Protein AF-A0A2D6RK75-F1 (afdb_monomer)

Radius of gyration: 26.45 Å; Cα contacts (8 Å, |Δi|>4): 168; chains: 1; bounding box: 56×56×73 Å

Nearest PDB structures (foldseek):
  2wcd-assembly1_A  TM=3.373E-01  e=9.818E-02  Escherichia coli K-12
  4tql-assembly1_A  TM=3.281E-01  e=1.736E-01  synthetic construct
  3mac-assembly1_A  TM=4.016E-01  e=1.006E+00  Human immunodeficiency virus 1
  6grj-assembly1_H  TM=3.300E-01  e=2.729E+00  Aeromonas hydrophila
  7a0g-assembly1_HHH  TM=2.188E-01  e=9.598E-01  Serratia marcescens

Structure (mmCIF, N/CA/C/O backbone):
data_AF-A0A2D6RK75-F1
#
_entry.id   AF-A0A2D6RK75-F1
#
loop_
_atom_site.group_PDB
_atom_site.id
_atom_site.type_symbol
_atom_site.label_atom_id
_atom_site.label_alt_id
_atom_site.label_comp_id
_atom_site.label_asym_id
_atom_site.label_entity_id
_atom_site.label_seq_id
_atom_site.pdbx_PDB_ins_code
_atom_site.Cartn_x
_atom_site.Cartn_y
_atom_site.Cartn_z
_atom_site.occupancy
_atom_site.B_iso_or_equiv
_atom_site.auth_seq_id
_atom_site.auth_comp_id
_atom_site.auth_asym_id
_atom_site.auth_atom_id
_atom_site.pdbx_PDB_model_num
ATOM 1 N N . MET A 1 1 ? 29.096 48.596 -34.930 1.00 41.50 1 MET A N 1
ATOM 2 C CA . MET A 1 1 ? 29.133 47.128 -35.096 1.00 41.50 1 MET A CA 1
ATOM 3 C C . MET A 1 1 ? 29.099 46.538 -33.703 1.00 41.50 1 MET A C 1
ATOM 5 O O . MET A 1 1 ? 30.052 46.738 -32.966 1.00 41.50 1 MET A O 1
ATOM 9 N N . VAL A 1 2 ? 27.962 45.975 -33.294 1.00 37.25 2 VAL A N 1
ATOM 10 C CA . VAL A 1 2 ? 27.826 45.341 -31.975 1.00 37.25 2 VAL A CA 1
ATOM 11 C C . VAL A 1 2 ? 28.317 43.904 -32.113 1.00 37.25 2 VAL A C 1
ATOM 13 O O . VAL A 1 2 ? 27.926 43.208 -33.046 1.00 37.25 2 VAL A O 1
ATOM 16 N N . ASP A 1 3 ? 29.232 43.529 -31.229 1.00 38.34 3 ASP A N 1
ATOM 17 C CA . ASP A 1 3 ? 29.942 42.256 -31.185 1.00 38.34 3 ASP A CA 1
ATOM 18 C C . ASP A 1 3 ? 28.969 41.088 -30.925 1.00 38.34 3 ASP A C 1
ATOM 20 O O . ASP A 1 3 ? 28.331 41.009 -29.873 1.00 38.34 3 ASP A O 1
ATOM 24 N N . LEU A 1 4 ? 28.817 40.198 -31.913 1.00 41.78 4 LEU A N 1
ATOM 25 C CA . LEU A 1 4 ? 27.956 39.008 -31.849 1.00 41.78 4 LEU A CA 1
ATOM 26 C C . LEU A 1 4 ? 28.619 37.822 -31.111 1.00 41.78 4 LEU A C 1
ATOM 28 O O . LEU A 1 4 ? 27.976 36.784 -30.942 1.00 41.78 4 LEU A O 1
ATOM 32 N N . GLY A 1 5 ? 29.870 37.947 -30.648 1.00 40.19 5 GLY A N 1
ATOM 33 C CA . GLY A 1 5 ? 30.606 36.851 -30.003 1.00 40.19 5 GLY A CA 1
ATOM 34 C C . GLY A 1 5 ? 30.145 36.504 -28.579 1.00 40.19 5 GLY A C 1
ATOM 35 O O . GLY A 1 5 ? 30.309 35.369 -28.137 1.00 40.19 5 GLY A O 1
ATOM 36 N N . GLY A 1 6 ? 29.523 37.445 -27.859 1.00 36.38 6 GLY A N 1
ATOM 37 C CA . GLY A 1 6 ? 29.162 37.265 -26.444 1.00 36.38 6 GLY A CA 1
ATOM 38 C C . GLY A 1 6 ? 27.858 36.500 -26.181 1.00 36.38 6 GLY A C 1
ATOM 39 O O . GLY A 1 6 ? 27.698 35.892 -25.124 1.00 36.38 6 GLY A O 1
ATOM 40 N N . ILE A 1 7 ? 26.919 36.490 -27.133 1.00 44.00 7 ILE A N 1
ATOM 41 C CA . ILE A 1 7 ? 25.567 35.932 -26.919 1.00 44.00 7 ILE A CA 1
ATOM 42 C C . ILE A 1 7 ? 25.539 34.414 -27.174 1.00 44.00 7 ILE A C 1
ATOM 44 O O . ILE A 1 7 ? 24.843 33.677 -26.473 1.00 44.00 7 ILE A O 1
ATOM 48 N N . LEU A 1 8 ? 26.358 33.919 -28.109 1.00 43.03 8 LEU A N 1
ATOM 49 C CA . LEU A 1 8 ? 26.472 32.483 -28.410 1.00 43.03 8 LEU A CA 1
ATOM 50 C C . LEU A 1 8 ? 27.214 31.694 -27.310 1.00 43.03 8 LEU A C 1
ATOM 52 O O . LEU A 1 8 ? 26.917 30.518 -27.092 1.00 43.03 8 LEU A O 1
ATOM 56 N N . GLY A 1 9 ? 28.121 32.341 -26.567 1.00 36.66 9 GLY A N 1
ATOM 57 C CA . GLY A 1 9 ? 28.817 31.732 -25.425 1.00 36.66 9 GLY A CA 1
ATOM 58 C C . GLY A 1 9 ? 27.949 31.610 -24.167 1.00 36.66 9 GLY A C 1
ATOM 59 O O . GLY A 1 9 ? 28.045 30.629 -23.437 1.00 36.66 9 GLY A O 1
ATOM 60 N N . LEU A 1 10 ? 27.042 32.563 -23.931 1.00 40.47 10 LEU A N 1
ATOM 61 C CA . LEU A 1 10 ? 26.137 32.543 -22.775 1.00 40.47 10 LEU A CA 1
ATOM 62 C C . LEU A 1 10 ? 25.007 31.516 -22.926 1.00 40.47 10 LEU A C 1
ATOM 64 O O . LEU A 1 10 ? 24.676 30.830 -21.961 1.00 40.47 10 LEU A O 1
ATOM 68 N N . GLY A 1 11 ? 24.451 31.355 -24.132 1.00 36.28 11 GLY A N 1
ATOM 69 C CA . GLY A 1 11 ? 23.401 30.361 -24.388 1.00 36.28 11 GLY A CA 1
ATOM 70 C C . GLY A 1 11 ? 23.886 28.917 -24.217 1.00 36.28 11 GLY A C 1
ATOM 71 O O . GLY A 1 11 ? 23.202 28.097 -23.607 1.00 36.28 11 GLY A O 1
ATOM 72 N N . THR A 1 12 ? 25.100 28.621 -24.685 1.00 44.31 12 THR A N 1
ATOM 73 C CA . THR A 1 12 ? 25.727 27.296 -24.550 1.00 44.31 12 THR A CA 1
ATOM 74 C C . THR A 1 12 ? 26.192 27.020 -23.119 1.00 44.31 12 THR A C 1
ATOM 76 O O . THR A 1 12 ? 26.015 25.908 -22.630 1.00 44.31 12 THR A O 1
ATOM 79 N N . PHE A 1 13 ? 26.681 28.034 -22.399 1.00 35.75 13 PHE A N 1
ATOM 80 C CA . PHE A 1 13 ? 27.064 27.913 -20.989 1.00 35.75 13 PHE A CA 1
ATOM 81 C C . PHE A 1 13 ? 25.857 27.721 -20.053 1.00 35.75 13 PHE A C 1
ATOM 83 O O . PHE A 1 13 ? 25.920 26.913 -19.129 1.00 35.75 13 PHE A O 1
ATOM 90 N N . ILE A 1 14 ? 24.72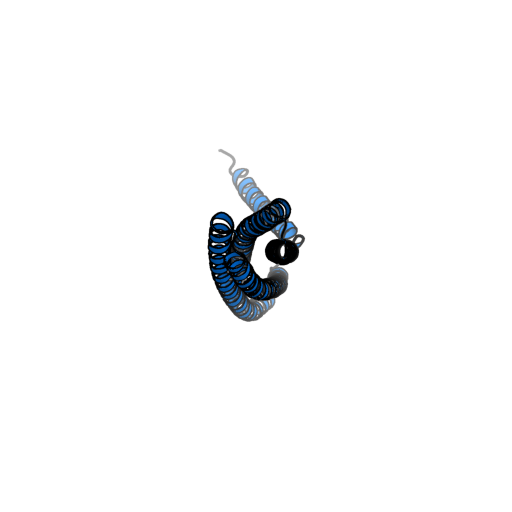1 28.380 -20.317 1.00 44.19 14 ILE A N 1
ATOM 91 C CA . ILE A 1 14 ? 23.470 28.162 -19.568 1.00 44.19 14 ILE A CA 1
ATOM 92 C C . ILE A 1 14 ? 22.899 26.768 -19.857 1.00 44.19 14 ILE A C 1
ATOM 94 O O . ILE A 1 14 ? 22.490 26.078 -18.926 1.00 44.19 14 ILE A O 1
ATOM 98 N N . LEU A 1 15 ? 22.930 26.307 -21.113 1.00 40.72 15 LEU A N 1
ATOM 99 C CA . LEU A 1 15 ? 22.551 24.932 -21.457 1.00 40.72 15 LEU A CA 1
ATOM 100 C C . LEU A 1 15 ? 23.470 23.903 -20.785 1.00 40.72 15 LEU A C 1
ATOM 102 O O . LEU A 1 15 ? 22.980 22.895 -20.287 1.00 40.72 15 LEU A O 1
ATOM 106 N N . PHE A 1 16 ? 24.770 24.180 -20.681 1.00 36.28 16 PHE A N 1
ATOM 107 C CA . PHE A 1 16 ? 25.738 23.319 -19.999 1.00 36.28 16 PHE A CA 1
ATOM 108 C C . PHE A 1 16 ? 25.535 23.285 -18.473 1.00 36.28 16 PHE A C 1
ATOM 110 O O . PHE A 1 16 ? 25.617 22.217 -17.869 1.00 36.28 16 PHE A O 1
ATOM 117 N N . ILE A 1 17 ? 25.180 24.413 -17.843 1.00 38.03 17 ILE A N 1
ATOM 118 C CA . ILE A 1 17 ? 24.816 24.473 -16.415 1.00 38.03 17 ILE A CA 1
ATOM 119 C C . ILE A 1 17 ? 23.469 23.789 -16.150 1.00 38.03 17 ILE A C 1
ATOM 121 O O . ILE A 1 17 ? 23.322 23.128 -15.126 1.00 38.03 17 ILE A O 1
ATOM 125 N N . LEU A 1 18 ? 22.495 23.882 -17.059 1.00 38.06 18 LEU A N 1
ATOM 126 C CA . LEU A 1 18 ? 21.230 23.146 -16.953 1.00 38.06 18 LEU A CA 1
ATOM 127 C C . LEU A 1 18 ? 21.430 21.639 -17.173 1.00 38.06 18 LEU A C 1
ATOM 129 O O . LEU A 1 18 ? 20.800 20.834 -16.491 1.00 38.06 18 LEU A O 1
ATOM 133 N N . PHE A 1 19 ? 22.352 21.251 -18.055 1.00 35.66 19 PHE A N 1
ATOM 134 C CA . PHE A 1 19 ? 22.718 19.857 -18.304 1.00 35.66 19 PHE A CA 1
ATOM 135 C C . PHE A 1 19 ? 23.477 19.250 -17.114 1.00 35.66 19 PHE A C 1
ATOM 137 O O . PHE A 1 19 ? 23.113 18.180 -16.631 1.00 35.66 19 PHE A O 1
ATOM 144 N N . LEU A 1 20 ? 24.456 19.965 -16.548 1.00 35.97 20 LEU A N 1
ATOM 145 C CA . LEU A 1 20 ? 25.164 19.551 -15.332 1.00 35.97 20 LEU A CA 1
ATOM 146 C C . LEU A 1 20 ? 24.282 19.636 -14.082 1.00 35.97 20 LEU A C 1
ATOM 148 O O . LEU A 1 20 ? 24.359 18.759 -13.231 1.00 35.97 20 LEU A O 1
ATOM 152 N N . GLY A 1 21 ? 23.401 20.630 -13.976 1.00 30.97 21 GLY A N 1
ATOM 153 C CA . GLY A 1 21 ? 22.405 20.735 -12.909 1.00 30.97 21 GLY A CA 1
ATOM 154 C C . GLY A 1 21 ? 21.385 19.599 -12.965 1.00 30.97 21 GLY A C 1
ATOM 155 O O . GLY A 1 21 ? 21.047 19.031 -11.930 1.00 30.97 21 GLY A O 1
ATOM 156 N N . GLY A 1 22 ? 20.973 19.196 -14.170 1.00 32.53 22 GLY A N 1
ATOM 157 C CA . GLY A 1 22 ? 20.139 18.022 -14.415 1.00 32.53 22 GLY A CA 1
ATOM 158 C C . GLY A 1 22 ? 20.849 16.716 -14.068 1.00 32.53 22 GLY A C 1
ATOM 159 O O . GLY A 1 22 ? 20.261 15.877 -13.398 1.00 32.53 22 GLY A O 1
ATOM 160 N N . ILE A 1 23 ? 22.127 16.562 -14.428 1.00 35.94 23 ILE A N 1
ATOM 161 C CA . ILE A 1 23 ? 22.927 15.364 -14.125 1.00 35.94 23 ILE A CA 1
ATOM 162 C C . ILE A 1 23 ? 23.295 15.284 -12.640 1.00 35.94 23 ILE A C 1
ATOM 164 O O . ILE A 1 23 ? 23.243 14.200 -12.074 1.00 35.94 23 ILE A O 1
ATOM 168 N N . VAL A 1 24 ? 23.603 16.398 -11.971 1.00 35.38 24 VAL A N 1
ATOM 169 C CA . VAL A 1 24 ? 23.867 16.438 -10.522 1.00 35.38 24 VAL A CA 1
ATOM 170 C C . VAL A 1 24 ? 22.574 16.221 -9.731 1.00 35.38 24 VAL A C 1
ATOM 172 O O . VAL A 1 24 ? 22.591 15.486 -8.744 1.00 35.38 24 VAL A O 1
ATOM 175 N N . TRP A 1 25 ? 21.437 16.758 -10.191 1.00 39.44 25 TRP A N 1
ATOM 176 C CA . TRP A 1 25 ? 20.121 16.437 -9.630 1.00 39.44 25 TRP A CA 1
ATOM 177 C C . TRP A 1 25 ? 19.805 14.951 -9.803 1.00 39.44 25 TRP A C 1
ATOM 179 O O . TRP A 1 25 ? 19.464 14.293 -8.824 1.00 39.44 25 TRP A O 1
ATOM 189 N N . LEU A 1 26 ? 20.034 14.387 -10.993 1.00 37.28 26 LEU A N 1
ATOM 190 C CA . LEU A 1 26 ? 19.858 12.965 -11.280 1.00 37.28 26 LEU A CA 1
ATOM 191 C C . LEU A 1 26 ? 20.833 12.080 -10.487 1.00 37.28 26 LEU A C 1
ATOM 193 O O . LEU A 1 26 ? 20.442 11.015 -10.028 1.00 37.28 26 LEU A O 1
ATOM 197 N N . TYR A 1 27 ? 22.073 12.519 -10.263 1.00 37.75 27 TYR A N 1
ATOM 198 C CA . TYR A 1 27 ? 23.104 11.810 -9.497 1.00 37.75 27 TYR A CA 1
ATOM 199 C C . TYR A 1 27 ? 22.778 11.780 -7.998 1.00 37.75 27 TYR A C 1
ATOM 201 O O . TYR A 1 27 ? 22.879 10.726 -7.366 1.00 37.75 27 TYR A O 1
ATOM 209 N N . TYR A 1 28 ? 22.295 12.891 -7.427 1.00 41.28 28 TYR A N 1
ATOM 210 C CA . TYR A 1 28 ? 21.757 12.918 -6.060 1.00 41.28 28 TYR A CA 1
ATOM 211 C C . TYR A 1 28 ? 20.445 12.122 -5.935 1.00 41.28 28 TYR A C 1
ATOM 213 O O . TYR A 1 28 ? 20.184 11.527 -4.888 1.00 41.28 28 TYR A O 1
ATOM 221 N N . TRP A 1 29 ? 19.649 12.038 -7.005 1.00 41.19 29 TRP A N 1
ATOM 222 C CA . TRP A 1 29 ? 18.427 11.229 -7.076 1.00 41.19 29 TRP A CA 1
ATOM 223 C C . TRP A 1 29 ? 18.710 9.719 -7.213 1.00 41.19 29 TRP A C 1
ATOM 225 O O . TRP A 1 29 ? 18.034 8.899 -6.591 1.00 41.19 29 TRP A O 1
ATOM 235 N N . LEU A 1 30 ? 19.764 9.350 -7.950 1.00 40.31 30 LEU A N 1
ATOM 236 C CA . LEU A 1 30 ? 20.269 7.984 -8.139 1.00 40.31 30 LEU A CA 1
ATOM 237 C C . LEU A 1 30 ? 20.975 7.438 -6.885 1.00 40.31 30 LEU A C 1
ATOM 239 O O . LEU A 1 30 ? 20.836 6.252 -6.581 1.00 40.31 30 LEU A O 1
ATOM 243 N N . LYS A 1 31 ? 21.702 8.281 -6.132 1.00 39.16 31 LYS A N 1
ATOM 244 C CA . LYS A 1 31 ? 22.359 7.891 -4.866 1.00 39.16 31 LYS A CA 1
ATOM 245 C C . LYS A 1 31 ? 21.423 7.880 -3.656 1.00 39.16 31 LYS A C 1
ATOM 247 O O . LYS A 1 31 ? 21.691 7.162 -2.696 1.00 39.16 31 LYS A O 1
ATOM 252 N N . GLY A 1 32 ? 20.329 8.636 -3.692 1.00 41.72 32 GLY A N 1
ATOM 253 C CA . GLY A 1 32 ? 19.332 8.694 -2.628 1.00 41.72 32 GLY A CA 1
ATOM 254 C C . GLY A 1 32 ? 17.980 8.224 -3.132 1.00 41.72 32 GLY A C 1
ATOM 255 O O . GLY A 1 32 ? 17.093 9.047 -3.339 1.00 41.72 32 GLY A O 1
ATOM 256 N N . SER A 1 33 ? 17.798 6.919 -3.341 1.00 46.59 33 SER A N 1
ATOM 257 C CA . SER A 1 33 ? 16.523 6.356 -3.792 1.00 46.59 33 SER A CA 1
ATOM 258 C C . SER A 1 33 ? 15.416 6.663 -2.774 1.00 46.59 33 SER A C 1
ATOM 260 O O . SER A 1 33 ? 15.166 5.882 -1.855 1.00 46.59 33 SER A O 1
ATOM 262 N N . LYS A 1 34 ? 14.732 7.806 -2.934 1.00 49.94 34 LYS A N 1
ATOM 263 C CA . LYS A 1 34 ? 13.579 8.228 -2.117 1.00 49.94 34 LYS A CA 1
ATOM 264 C C . LYS A 1 34 ? 12.459 7.178 -2.137 1.00 49.94 34 LYS A C 1
ATOM 266 O O . LYS A 1 34 ? 11.688 7.099 -1.191 1.00 49.94 34 LYS A O 1
ATOM 271 N N . LEU A 1 35 ? 12.427 6.329 -3.167 1.00 51.19 35 LEU A N 1
ATOM 272 C CA . LEU A 1 35 ? 11.574 5.141 -3.267 1.00 51.19 35 LEU A CA 1
ATOM 273 C C . LEU A 1 35 ? 11.963 4.009 -2.293 1.00 51.19 35 LEU A C 1
ATOM 275 O O . LEU A 1 35 ? 11.091 3.369 -1.716 1.00 51.19 35 LEU A O 1
ATOM 279 N N . ALA A 1 36 ? 13.259 3.787 -2.047 1.00 48.25 36 ALA A N 1
ATOM 280 C CA . ALA A 1 36 ? 13.720 2.819 -1.045 1.00 48.25 36 ALA A CA 1
ATOM 281 C C . ALA A 1 36 ? 13.558 3.358 0.387 1.00 48.25 36 ALA A C 1
ATOM 283 O O . ALA A 1 36 ? 13.261 2.596 1.305 1.00 48.25 36 ALA A O 1
ATOM 284 N N . GLY A 1 37 ? 13.709 4.678 0.569 1.00 50.25 37 GLY A N 1
ATOM 285 C CA . GLY A 1 37 ? 13.357 5.359 1.818 1.00 50.25 37 GLY A CA 1
ATOM 286 C C . GLY A 1 37 ? 11.874 5.182 2.156 1.00 50.25 37 GLY A C 1
ATOM 287 O O . GLY A 1 37 ? 11.547 4.799 3.275 1.00 50.25 37 GLY A O 1
ATOM 288 N N . TRP A 1 38 ? 11.001 5.333 1.156 1.00 55.00 38 TRP A N 1
ATOM 289 C CA . TRP A 1 38 ? 9.562 5.086 1.269 1.00 55.00 38 TRP A CA 1
ATOM 290 C C . TRP A 1 38 ? 9.216 3.641 1.652 1.00 55.00 38 TRP A C 1
ATOM 292 O O . TRP A 1 38 ? 8.441 3.408 2.573 1.00 55.00 38 TRP A O 1
ATOM 302 N N . ALA A 1 39 ? 9.852 2.656 1.012 1.00 51.44 39 ALA A N 1
ATOM 303 C CA . ALA A 1 39 ? 9.680 1.237 1.340 1.00 51.44 39 ALA A CA 1
ATOM 304 C C . ALA A 1 39 ? 10.083 0.882 2.788 1.00 51.44 39 ALA A C 1
ATOM 306 O O . ALA A 1 39 ? 9.755 -0.199 3.289 1.00 51.44 39 ALA A O 1
ATOM 307 N N . ARG A 1 40 ? 10.843 1.761 3.450 1.00 50.84 40 ARG A N 1
ATOM 308 C CA . ARG A 1 40 ? 11.222 1.640 4.859 1.00 50.84 40 ARG A CA 1
ATOM 309 C C . ARG A 1 40 ? 10.228 2.363 5.769 1.00 50.84 40 ARG A C 1
ATOM 311 O O . ARG A 1 40 ? 9.847 1.789 6.781 1.00 50.84 40 ARG A O 1
ATOM 318 N N . THR A 1 41 ? 9.780 3.563 5.393 1.00 54.25 41 THR A N 1
ATOM 319 C CA . THR A 1 41 ? 8.835 4.372 6.184 1.00 54.25 41 THR A CA 1
ATOM 320 C C . THR A 1 41 ? 7.396 3.855 6.128 1.00 54.25 41 THR A C 1
ATOM 322 O O . THR A 1 41 ? 6.719 3.859 7.150 1.00 54.25 41 THR A O 1
ATOM 325 N N . GLY A 1 42 ? 6.938 3.344 4.981 1.00 53.78 42 GLY A N 1
ATOM 326 C CA . GLY A 1 42 ? 5.599 2.752 4.856 1.00 53.78 42 GLY A CA 1
ATOM 327 C C . GLY A 1 42 ? 5.442 1.487 5.705 1.00 53.78 42 GLY A C 1
ATOM 328 O O . GLY A 1 42 ? 4.447 1.315 6.389 1.00 53.78 42 GLY A O 1
ATOM 329 N N . VAL A 1 43 ? 6.473 0.637 5.777 1.00 54.38 43 VAL A N 1
ATOM 330 C CA . VAL A 1 43 ? 6.441 -0.566 6.635 1.00 54.38 43 VAL A CA 1
ATOM 331 C C . VAL A 1 43 ? 6.387 -0.206 8.126 1.00 54.38 43 VAL A C 1
ATOM 333 O O . VAL A 1 43 ? 5.717 -0.891 8.893 1.00 54.38 43 VAL A O 1
ATOM 336 N N . SER A 1 44 ? 7.052 0.875 8.552 1.00 57.78 44 SER A N 1
ATOM 337 C CA . SER A 1 44 ? 6.986 1.324 9.950 1.00 57.78 44 SER A CA 1
ATOM 338 C C . SER A 1 44 ? 5.645 1.951 10.339 1.00 57.78 44 SER A C 1
ATOM 340 O O . SER A 1 44 ? 5.248 1.835 11.499 1.00 57.78 44 SER A O 1
ATOM 342 N N . ALA A 1 45 ? 4.953 2.601 9.400 1.00 61.44 45 ALA A N 1
ATOM 343 C CA . ALA A 1 45 ? 3.626 3.166 9.642 1.00 61.44 45 ALA A CA 1
ATOM 344 C C . ALA A 1 45 ? 2.598 2.047 9.868 1.00 61.44 45 ALA A C 1
ATOM 346 O O . ALA A 1 45 ? 1.940 2.008 10.905 1.00 61.44 45 ALA A O 1
ATOM 347 N N . VAL A 1 46 ? 2.604 1.036 8.998 1.00 64.88 46 VAL A N 1
ATOM 348 C CA . VAL A 1 46 ? 1.690 -0.109 9.094 1.00 64.88 46 VAL A CA 1
ATOM 349 C C . VAL A 1 46 ? 1.935 -0.951 10.362 1.00 64.88 46 VAL A C 1
ATOM 351 O O . VAL A 1 46 ? 0.979 -1.401 10.988 1.00 64.88 46 VAL A O 1
ATOM 354 N N . ASP A 1 47 ? 3.189 -1.132 10.803 1.00 66.44 47 ASP A N 1
ATOM 355 C CA . ASP A 1 47 ? 3.502 -1.803 12.084 1.00 66.44 47 ASP A CA 1
ATOM 356 C C . ASP A 1 47 ? 3.031 -0.992 13.307 1.00 66.44 47 ASP A C 1
ATOM 358 O O . ASP A 1 47 ? 2.623 -1.548 14.332 1.00 66.44 47 ASP A O 1
ATOM 362 N N . THR A 1 48 ? 3.066 0.339 13.202 1.00 72.75 48 THR A N 1
ATOM 363 C CA . THR A 1 48 ? 2.536 1.225 14.244 1.00 72.75 48 THR A CA 1
ATOM 364 C C . THR A 1 48 ? 1.023 1.080 14.343 1.00 72.75 48 THR A C 1
ATOM 366 O O . THR A 1 48 ? 0.516 0.896 15.452 1.00 72.75 48 THR A O 1
ATOM 369 N N . GLU A 1 49 ? 0.325 1.064 13.209 1.00 73.25 49 GLU A N 1
ATOM 370 C CA . GLU A 1 49 ? -1.116 0.829 13.147 1.00 73.25 49 GLU A CA 1
ATOM 371 C C . GLU A 1 49 ? -1.512 -0.530 13.738 1.00 73.25 49 GLU A C 1
ATOM 373 O O . GLU A 1 49 ? -2.410 -0.573 14.580 1.00 73.25 49 GLU A O 1
ATOM 378 N N . SER A 1 50 ? -0.791 -1.617 13.415 1.00 74.56 50 SER A N 1
ATOM 379 C CA . SER A 1 50 ? -1.040 -2.953 13.997 1.00 74.56 50 SER A CA 1
ATOM 380 C C . SER A 1 50 ? -1.019 -2.913 15.526 1.00 74.56 50 SER A C 1
ATOM 382 O O . SER A 1 50 ? -1.862 -3.493 16.209 1.00 74.56 50 SER A O 1
ATOM 384 N N . LYS A 1 51 ? -0.047 -2.192 16.098 1.00 81.62 51 LYS A N 1
ATOM 385 C CA . LYS A 1 51 ? 0.075 -2.037 17.553 1.00 81.62 51 LYS A CA 1
ATOM 386 C C . LYS A 1 51 ? -1.070 -1.214 18.131 1.00 81.62 51 LYS A C 1
ATOM 388 O O . LYS A 1 51 ? -1.503 -1.504 19.250 1.00 81.62 51 LYS A O 1
ATOM 393 N N . GLN A 1 52 ? -1.544 -0.191 17.416 1.00 84.25 52 GLN A N 1
ATOM 394 C CA . GLN A 1 52 ? -2.694 0.605 17.847 1.00 84.25 52 GLN A CA 1
ATOM 395 C C . GLN A 1 52 ? -3.986 -0.216 17.822 1.00 84.25 52 GLN A C 1
ATOM 397 O O . GLN A 1 52 ? -4.7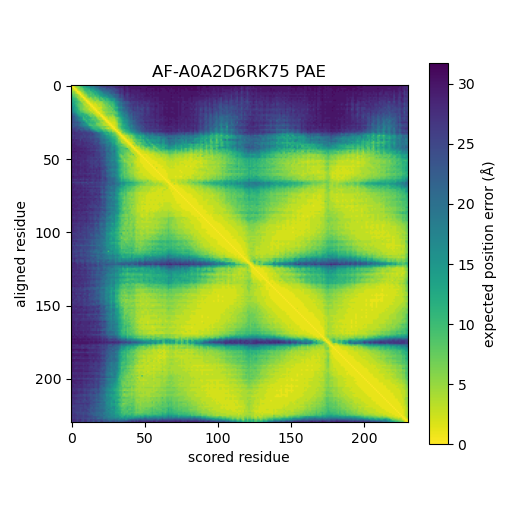20 -0.162 18.811 1.00 84.25 52 GLN A O 1
ATOM 402 N N . LEU A 1 53 ? -4.224 -0.998 16.763 1.00 82.75 53 LEU A N 1
ATOM 403 C CA . LEU A 1 53 ? -5.385 -1.884 16.623 1.00 82.75 53 LEU A CA 1
ATOM 404 C C . LEU A 1 53 ? -5.407 -2.950 17.718 1.00 82.75 53 LEU A C 1
ATOM 406 O O . LEU A 1 53 ? -6.289 -2.910 18.572 1.00 82.75 53 LEU A O 1
ATOM 410 N N . ALA A 1 54 ? -4.349 -3.757 17.848 1.00 83.25 54 ALA A N 1
ATOM 411 C CA . ALA A 1 54 ? -4.253 -4.772 18.903 1.00 83.25 54 ALA A CA 1
ATOM 412 C C . ALA A 1 54 ? -4.452 -4.189 20.316 1.00 83.25 54 ALA A C 1
ATOM 414 O O . ALA A 1 54 ?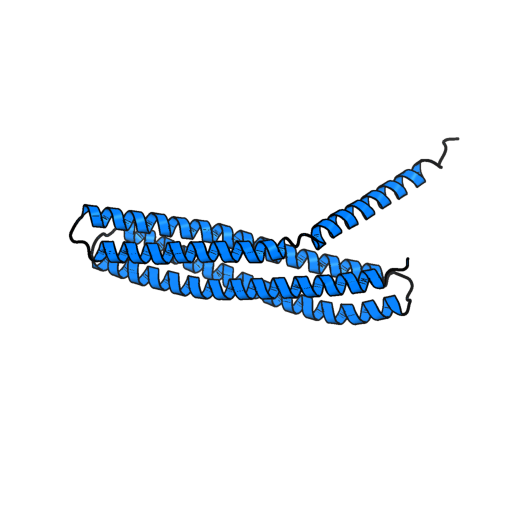 -5.061 -4.794 21.206 1.00 83.25 54 ALA A O 1
ATOM 415 N N . SER A 1 55 ? -3.949 -2.973 20.540 1.00 86.38 55 SER A N 1
ATOM 416 C CA . SER A 1 55 ? -4.154 -2.268 21.799 1.00 86.38 55 SER A CA 1
ATOM 417 C C . SER A 1 55 ? -5.608 -1.794 21.965 1.00 86.38 55 SER A C 1
ATOM 419 O O . SER A 1 55 ? -6.132 -1.826 23.080 1.00 86.38 55 SER A O 1
ATOM 421 N N . ALA A 1 56 ? -6.279 -1.347 20.903 1.00 85.06 56 ALA A N 1
ATOM 422 C CA . ALA A 1 56 ? -7.698 -0.994 20.921 1.00 85.06 56 ALA A CA 1
ATOM 423 C C . ALA A 1 56 ? -8.572 -2.218 21.245 1.00 85.06 56 ALA A C 1
ATOM 425 O O . ALA A 1 56 ? -9.343 -2.155 22.206 1.00 85.06 56 ALA A O 1
ATOM 426 N N . GLY A 1 57 ? -8.367 -3.354 20.569 1.00 86.38 57 GLY A N 1
ATOM 427 C CA . GLY A 1 57 ? -9.064 -4.614 20.857 1.00 86.38 57 GLY A CA 1
ATOM 428 C C . GLY A 1 57 ? -8.890 -5.086 22.306 1.00 86.38 57 GLY A C 1
ATOM 429 O O . GLY A 1 57 ? -9.859 -5.464 22.979 1.00 86.38 57 GLY A O 1
ATOM 430 N N . LYS A 1 58 ? -7.675 -4.958 22.864 1.00 90.19 58 LYS A N 1
ATOM 431 C CA . LYS A 1 58 ? -7.422 -5.236 24.289 1.00 90.19 58 LYS A CA 1
ATOM 432 C C . LYS A 1 58 ? -8.227 -4.314 25.208 1.00 90.19 58 LYS A C 1
ATOM 434 O O . LYS A 1 58 ? -8.831 -4.782 26.171 1.00 90.19 58 LYS A O 1
ATOM 439 N N . SER A 1 59 ? -8.266 -3.017 24.911 1.00 88.12 59 SER A N 1
ATOM 440 C CA . SER A 1 59 ? -9.060 -2.054 25.679 1.00 88.12 59 SER A CA 1
ATOM 441 C C . SER A 1 59 ? -10.563 -2.350 25.611 1.00 88.12 59 SER A C 1
ATOM 443 O O . SER A 1 59 ? -11.232 -2.257 26.637 1.00 88.12 59 SER A O 1
ATOM 445 N N . LEU A 1 60 ? -11.097 -2.762 24.457 1.00 87.12 60 LEU A N 1
ATOM 446 C CA . LEU A 1 60 ? -12.502 -3.171 24.328 1.00 87.12 60 LEU A CA 1
ATOM 447 C C . LEU A 1 60 ? -12.814 -4.426 25.151 1.00 87.12 60 LEU A C 1
ATOM 449 O O . LEU A 1 60 ? -13.829 -4.474 25.845 1.00 87.12 60 LEU A O 1
ATOM 453 N N . THR A 1 61 ? -11.914 -5.409 25.136 1.00 87.75 61 THR A N 1
ATOM 454 C CA . THR A 1 61 ? -12.048 -6.634 25.938 1.00 87.75 61 THR A CA 1
ATOM 455 C C . THR A 1 61 ? -12.042 -6.316 27.435 1.00 87.75 61 THR A C 1
ATOM 457 O O . THR A 1 61 ? -12.943 -6.718 28.166 1.00 87.75 61 THR A O 1
ATOM 460 N N . GLU A 1 62 ? -11.095 -5.492 27.890 1.00 88.88 62 GLU A N 1
ATOM 461 C CA . GLU A 1 62 ? -11.030 -5.049 29.287 1.00 88.88 62 GLU A CA 1
ATOM 462 C C . GLU A 1 62 ? -12.264 -4.227 29.705 1.00 88.88 62 GLU A C 1
ATOM 464 O O . GLU A 1 62 ? -12.692 -4.316 30.856 1.00 88.88 62 GLU A O 1
ATOM 469 N N . ALA A 1 63 ? -12.858 -3.448 28.793 1.00 86.69 63 ALA A N 1
ATOM 470 C CA . ALA A 1 63 ? -14.106 -2.723 29.042 1.00 86.69 63 ALA A CA 1
ATOM 471 C C . ALA A 1 63 ? -15.317 -3.662 29.163 1.00 86.69 63 ALA A C 1
ATOM 473 O O . ALA A 1 63 ? -16.211 -3.415 29.975 1.00 86.69 63 ALA A O 1
ATOM 474 N N . LYS A 1 64 ? -15.356 -4.739 28.369 1.00 87.25 64 LYS A N 1
ATOM 475 C CA . LYS A 1 64 ? -16.424 -5.748 28.400 1.00 87.25 64 LYS A CA 1
ATOM 476 C C . LYS A 1 64 ? -16.455 -6.507 29.725 1.00 87.25 64 LYS A C 1
ATOM 478 O O . LYS A 1 64 ? -17.537 -6.766 30.253 1.00 87.25 64 LYS A O 1
ATOM 483 N N . ASP A 1 65 ? -15.278 -6.864 30.229 1.00 88.94 65 ASP A N 1
ATOM 484 C CA . ASP A 1 65 ? -15.121 -7.719 31.408 1.00 88.94 65 ASP A CA 1
ATOM 485 C C . ASP A 1 65 ? -15.138 -6.927 32.725 1.00 88.94 65 ASP A C 1
ATOM 487 O O . ASP A 1 65 ? -15.208 -7.507 33.809 1.00 88.94 65 ASP A O 1
ATOM 491 N N . SER A 1 66 ? -15.092 -5.594 32.657 1.00 85.19 66 SER A N 1
ATOM 492 C CA . SER A 1 66 ? -15.113 -4.746 33.843 1.00 85.19 66 SER A CA 1
ATOM 493 C C . SER A 1 66 ? -16.526 -4.560 34.403 1.00 85.19 66 SER A C 1
ATOM 495 O O . SER A 1 66 ? -17.450 -4.142 33.705 1.00 85.19 66 SER A O 1
ATOM 497 N N . THR A 1 67 ? -16.669 -4.808 35.706 1.00 85.38 67 THR A N 1
ATOM 498 C CA . THR A 1 67 ? -17.857 -4.461 36.503 1.00 85.38 67 THR A CA 1
ATOM 499 C C . THR A 1 67 ? -17.792 -3.044 37.084 1.00 85.38 67 THR A C 1
ATOM 501 O O . THR A 1 67 ? -18.776 -2.567 37.639 1.00 85.38 67 THR A O 1
ATOM 504 N N . ASP A 1 68 ? -16.640 -2.380 36.970 1.00 88.12 68 ASP A N 1
ATOM 505 C CA . ASP A 1 68 ? -16.384 -1.018 37.437 1.00 88.12 68 ASP A CA 1
ATOM 506 C C . ASP A 1 68 ? -16.676 -0.029 36.298 1.00 88.12 68 ASP A C 1
ATOM 508 O O . ASP A 1 68 ? -16.061 -0.081 35.229 1.00 88.12 68 ASP A O 1
ATOM 512 N N . SER A 1 69 ? -17.638 0.867 36.529 1.00 83.56 69 SER A N 1
ATOM 513 C CA . SER A 1 69 ? -18.103 1.848 35.543 1.00 83.56 69 SER A CA 1
ATOM 514 C C . SER A 1 69 ? -17.010 2.834 35.115 1.00 83.56 69 SER A C 1
ATOM 516 O O . SER A 1 69 ? -16.918 3.182 33.931 1.00 83.56 69 SER A O 1
ATOM 518 N N . ASP A 1 70 ? -16.148 3.253 36.039 1.00 85.31 70 ASP A N 1
ATOM 519 C CA . ASP A 1 70 ? -15.095 4.234 35.770 1.00 85.31 70 ASP A CA 1
ATOM 520 C C . ASP A 1 70 ? -13.967 3.582 34.974 1.00 85.31 70 ASP A C 1
ATOM 522 O O . ASP A 1 70 ? -13.499 4.115 33.958 1.00 85.31 70 ASP A O 1
ATOM 526 N N . LYS A 1 71 ? -13.590 2.360 35.368 1.00 86.31 71 LYS A N 1
ATOM 527 C CA . LYS A 1 71 ? -12.626 1.550 34.619 1.00 86.31 71 LYS A CA 1
ATOM 528 C C . LYS A 1 71 ? -13.131 1.255 33.209 1.00 86.31 71 LYS A C 1
ATOM 530 O O . LYS A 1 71 ? -12.374 1.408 32.251 1.00 86.31 71 LYS A O 1
ATOM 535 N N . LYS A 1 72 ? -14.403 0.888 33.058 1.00 85.62 72 LYS A N 1
ATOM 536 C CA . LYS A 1 72 ? -15.037 0.637 31.759 1.00 85.62 72 LYS A CA 1
ATOM 537 C C . LYS A 1 72 ? -14.996 1.865 30.852 1.00 85.62 72 LYS A C 1
ATOM 539 O O . LYS A 1 72 ? -14.519 1.769 29.723 1.00 85.62 72 LYS A O 1
ATOM 544 N N . THR A 1 73 ? -15.417 3.021 31.358 1.00 85.25 73 THR A N 1
ATOM 545 C CA . THR A 1 73 ? -15.413 4.288 30.609 1.00 85.25 73 THR A CA 1
ATOM 546 C C . THR A 1 73 ? -13.999 4.670 30.171 1.00 85.25 73 THR A C 1
ATOM 548 O O . THR A 1 73 ? -13.764 4.971 29.001 1.00 85.25 73 THR A O 1
ATOM 551 N N . SER A 1 74 ? -13.022 4.555 31.075 1.00 89.25 74 SER A N 1
ATOM 552 C CA . SER A 1 74 ? -11.608 4.807 30.773 1.00 89.25 74 SER A CA 1
ATOM 553 C C . SER A 1 74 ? -11.078 3.914 29.644 1.00 89.25 74 SER A C 1
ATOM 555 O O . SER A 1 74 ? -10.364 4.379 28.752 1.00 89.25 74 SER A O 1
ATOM 557 N N . LYS A 1 75 ? -11.453 2.630 29.631 1.00 90.12 75 LYS A N 1
ATOM 558 C CA . LYS A 1 75 ? -11.032 1.680 28.592 1.00 90.12 75 LYS A CA 1
ATOM 559 C C . LYS A 1 75 ? -11.676 1.952 27.235 1.00 90.12 75 LYS A C 1
ATOM 561 O O . LYS A 1 75 ? -10.980 1.866 26.221 1.00 90.12 75 LYS A O 1
ATOM 566 N N . LEU A 1 76 ? -12.944 2.355 27.207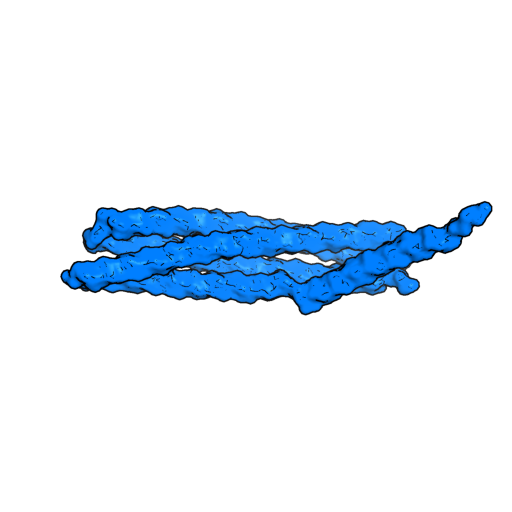 1.00 87.25 76 LEU A N 1
ATOM 567 C CA . LEU A 1 76 ? -13.616 2.779 25.976 1.00 87.25 76 LEU A CA 1
ATOM 568 C C . LEU A 1 76 ? -12.962 4.034 25.379 1.00 87.25 76 LEU A C 1
ATOM 570 O O . LEU A 1 76 ? -12.659 4.052 24.187 1.00 87.25 76 LEU A O 1
ATOM 574 N N . GLU A 1 77 ? -12.631 5.031 26.203 1.00 88.56 77 GLU A N 1
ATOM 575 C CA . GLU A 1 77 ? -11.910 6.234 25.761 1.00 88.56 77 GLU A CA 1
ATOM 576 C C . GLU A 1 77 ? -10.493 5.921 25.250 1.00 88.56 77 GLU A C 1
ATOM 578 O O . GLU A 1 77 ? -10.042 6.486 24.251 1.00 88.56 77 GLU A O 1
ATOM 583 N N . GLN A 1 78 ? -9.784 4.979 25.882 1.00 88.81 78 GLN A N 1
ATOM 584 C CA . GLN A 1 78 ? -8.491 4.500 25.378 1.00 88.81 78 GLN A CA 1
ATOM 585 C C . GLN A 1 78 ? -8.623 3.845 23.999 1.00 88.81 78 GLN A C 1
ATOM 587 O O . GLN A 1 78 ? -7.832 4.154 23.107 1.00 88.81 78 GLN A O 1
ATOM 592 N N . SER A 1 79 ? -9.617 2.972 23.810 1.00 87.31 79 SER A N 1
ATOM 593 C CA . SER A 1 79 ? -9.882 2.347 22.510 1.00 87.31 79 SER A CA 1
ATOM 594 C C . SER A 1 79 ? -10.214 3.393 21.450 1.00 87.31 79 SER A C 1
ATOM 596 O O . SER A 1 79 ? -9.647 3.375 20.362 1.00 87.31 79 SER A O 1
ATOM 598 N N . LYS A 1 80 ? -11.081 4.352 21.785 1.00 88.88 80 LYS A N 1
ATOM 599 C CA . LYS A 1 80 ? -11.486 5.446 20.901 1.00 88.88 80 LYS A CA 1
ATOM 600 C C . LYS A 1 80 ? -10.286 6.257 20.412 1.00 88.88 80 LYS A C 1
ATOM 602 O O . LYS A 1 80 ? -10.114 6.420 19.210 1.00 88.88 80 LYS A O 1
ATOM 607 N N . LYS A 1 81 ? -9.404 6.687 21.323 1.00 89.44 81 LYS A N 1
ATOM 608 C CA . LYS A 1 81 ? -8.174 7.422 20.969 1.00 89.44 81 LYS A CA 1
ATOM 609 C C . LYS A 1 81 ? -7.280 6.641 20.006 1.00 89.44 81 LYS A C 1
ATOM 611 O O . LYS A 1 81 ? -6.729 7.227 19.079 1.00 89.44 81 LYS A O 1
ATOM 616 N N . ARG A 1 82 ? -7.137 5.330 20.218 1.00 86.56 82 ARG A N 1
ATOM 617 C CA . ARG A 1 82 ? -6.323 4.453 19.360 1.00 86.56 82 ARG A CA 1
ATOM 618 C C . ARG A 1 82 ? -6.933 4.299 17.971 1.00 86.56 82 ARG A C 1
ATOM 620 O O . ARG A 1 82 ? -6.229 4.483 16.990 1.00 86.56 82 ARG A O 1
ATOM 627 N N . LEU A 1 83 ? -8.238 4.058 17.891 1.00 87.12 83 LEU A N 1
ATOM 628 C CA . LEU A 1 83 ? -8.971 3.956 16.626 1.00 87.12 83 LEU A CA 1
ATOM 629 C C . LEU A 1 83 ? -8.920 5.262 15.820 1.00 87.12 83 LEU A C 1
ATOM 631 O O . LEU A 1 83 ? -8.691 5.231 14.615 1.00 87.12 83 LEU A O 1
ATOM 635 N N . THR A 1 84 ? -9.053 6.418 16.478 1.00 87.88 84 THR A N 1
ATOM 636 C CA . THR A 1 84 ? -8.859 7.724 15.829 1.00 87.88 84 THR A CA 1
ATOM 637 C C . THR A 1 84 ? -7.431 7.894 15.307 1.00 87.88 84 THR A C 1
ATOM 639 O O . THR A 1 84 ? -7.244 8.405 14.207 1.00 87.88 84 THR A O 1
ATOM 642 N N . LYS A 1 85 ? -6.419 7.432 16.054 1.00 85.88 85 LYS A N 1
ATOM 643 C CA . LYS A 1 85 ? -5.024 7.461 15.591 1.00 85.88 85 LYS A CA 1
ATOM 644 C C . LYS A 1 85 ? -4.813 6.585 14.353 1.00 85.88 85 LYS A C 1
ATOM 646 O O . LYS A 1 85 ? -4.180 7.037 13.406 1.00 85.88 85 LYS A O 1
ATOM 651 N N . VAL A 1 86 ? -5.402 5.388 14.325 1.00 83.00 86 VAL A N 1
ATOM 652 C CA . VAL A 1 86 ? -5.361 4.515 13.142 1.00 83.00 86 VAL A CA 1
ATOM 653 C C . VAL A 1 86 ? -5.971 5.226 11.934 1.00 83.00 86 VAL A C 1
ATOM 655 O O . VAL A 1 86 ? -5.361 5.230 10.876 1.00 83.00 86 VAL A O 1
ATOM 658 N N . GLN A 1 87 ? -7.110 5.918 12.074 1.00 83.94 87 GLN A N 1
ATOM 659 C CA . GLN A 1 87 ? -7.681 6.682 10.952 1.00 83.94 87 GLN A CA 1
ATOM 660 C C . GLN A 1 87 ? -6.718 7.728 10.383 1.00 83.94 87 GLN A C 1
ATOM 662 O O . GLN A 1 87 ? -6.593 7.812 9.163 1.00 83.94 87 GLN A O 1
ATOM 667 N N . SER A 1 88 ? -6.024 8.487 11.240 1.00 81.75 88 SER A N 1
ATOM 668 C CA . SER A 1 88 ? -5.034 9.463 10.770 1.00 81.75 88 SER A CA 1
ATOM 669 C C . SER A 1 88 ? -3.834 8.806 10.084 1.00 81.75 88 SER A C 1
ATOM 671 O O . SER A 1 88 ? -3.365 9.307 9.067 1.0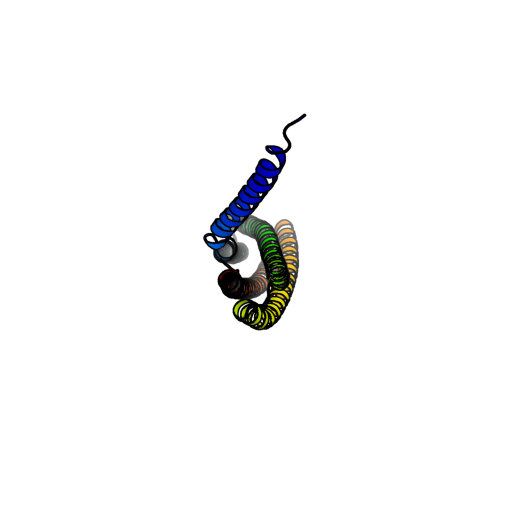0 81.75 88 SER A O 1
ATOM 673 N N . GLU A 1 89 ? -3.370 7.661 10.592 1.00 81.25 89 GLU A N 1
ATOM 674 C CA . GLU A 1 89 ? -2.257 6.911 9.992 1.00 81.25 89 GLU A CA 1
ATOM 675 C C . GLU A 1 89 ? -2.656 6.353 8.609 1.00 81.25 89 GLU A C 1
ATOM 677 O O . GLU A 1 89 ? -1.894 6.471 7.650 1.00 81.25 89 GLU A O 1
ATOM 682 N N . LEU A 1 90 ? -3.906 5.899 8.447 1.00 81.06 90 LEU A N 1
ATOM 683 C CA . LEU A 1 90 ? -4.453 5.460 7.159 1.00 81.06 90 LEU A CA 1
ATOM 684 C C . LEU A 1 90 ? -4.515 6.582 6.100 1.00 81.06 90 LEU A C 1
ATOM 686 O O . LEU A 1 90 ? -4.379 6.304 4.907 1.00 81.06 90 LEU A O 1
ATOM 690 N N . ASP A 1 91 ? -4.768 7.837 6.491 1.00 77.75 91 ASP A N 1
ATOM 691 C CA . ASP A 1 91 ? -4.722 8.995 5.578 1.00 77.75 91 ASP A CA 1
ATOM 692 C C . ASP A 1 91 ? -3.292 9.275 5.095 1.00 77.75 91 ASP A C 1
ATOM 694 O O . ASP A 1 91 ? -3.059 9.475 3.897 1.00 77.75 91 ASP A O 1
ATOM 698 N N . GLU A 1 92 ? -2.327 9.266 6.016 1.00 75.00 92 GLU A N 1
ATOM 699 C CA . GLU A 1 92 ? -0.913 9.480 5.700 1.00 75.00 92 GLU A CA 1
ATOM 700 C C . GLU A 1 92 ? -0.373 8.382 4.777 1.00 75.00 92 GLU A C 1
ATOM 702 O O . GLU A 1 92 ? 0.299 8.678 3.783 1.00 75.00 92 GLU A O 1
ATOM 707 N N . ASP A 1 93 ? -0.714 7.124 5.052 1.00 76.31 93 ASP A N 1
ATOM 708 C CA . ASP A 1 93 ? -0.309 5.965 4.258 1.00 76.31 93 ASP A CA 1
ATOM 709 C C . ASP A 1 93 ? -0.867 6.001 2.830 1.00 76.31 93 ASP A C 1
ATOM 711 O O . ASP A 1 93 ? -0.154 5.690 1.865 1.00 76.31 93 ASP A O 1
ATOM 715 N N . GLU A 1 94 ? -2.124 6.416 2.664 1.00 80.00 94 GLU A N 1
ATOM 716 C CA . GLU A 1 94 ? -2.758 6.564 1.353 1.00 80.00 94 GLU A CA 1
ATOM 717 C C . GLU A 1 94 ? -2.038 7.621 0.506 1.00 80.00 94 GLU A C 1
ATOM 719 O O . GLU A 1 94 ? -1.634 7.356 -0.633 1.00 80.00 94 GLU A O 1
ATOM 724 N N . GLN A 1 95 ? -1.797 8.808 1.074 1.00 79.25 95 GLN A N 1
ATOM 725 C CA . GLN A 1 95 ? -1.051 9.877 0.400 1.00 79.25 95 GLN A CA 1
ATOM 726 C C . GLN A 1 95 ? 0.362 9.426 0.030 1.00 79.25 95 GLN A C 1
ATOM 728 O O . GLN A 1 95 ? 0.840 9.644 -1.088 1.00 79.25 95 GLN A O 1
ATOM 733 N N . THR A 1 96 ? 1.018 8.757 0.968 1.00 75.69 96 THR A N 1
ATOM 734 C CA . THR A 1 96 ? 2.381 8.257 0.844 1.00 75.69 96 THR A CA 1
ATOM 735 C C . THR A 1 96 ? 2.471 7.221 -0.278 1.00 75.69 96 THR A C 1
ATOM 737 O O . THR A 1 96 ? 3.367 7.312 -1.123 1.00 75.69 96 THR A O 1
ATOM 740 N N . THR A 1 97 ? 1.521 6.290 -0.367 1.00 73.12 97 THR A N 1
ATOM 741 C CA . THR A 1 97 ? 1.425 5.311 -1.463 1.00 73.12 97 THR A CA 1
ATOM 742 C C . THR A 1 97 ? 1.176 5.989 -2.809 1.00 73.12 97 THR A C 1
ATOM 744 O O . THR A 1 97 ? 1.892 5.721 -3.779 1.00 73.12 97 THR A O 1
ATOM 747 N N . ASN A 1 98 ? 0.229 6.929 -2.866 1.00 78.00 98 ASN A N 1
ATOM 748 C CA . ASN A 1 98 ? -0.110 7.666 -4.084 1.00 78.00 98 ASN A CA 1
ATOM 749 C C . ASN A 1 98 ? 1.098 8.424 -4.654 1.00 78.00 98 ASN A C 1
ATOM 751 O O . ASN A 1 98 ? 1.400 8.322 -5.846 1.00 78.00 98 ASN A O 1
ATOM 755 N N . LEU A 1 99 ? 1.842 9.130 -3.798 1.00 78.44 99 LEU A N 1
ATOM 756 C CA . LEU A 1 99 ? 3.057 9.849 -4.189 1.00 78.44 99 LEU A CA 1
ATOM 757 C C . LEU A 1 99 ? 4.142 8.913 -4.733 1.00 78.44 99 LEU A C 1
ATOM 759 O O . LEU A 1 99 ? 4.881 9.282 -5.649 1.00 78.44 99 LEU A O 1
ATOM 763 N N . THR A 1 100 ? 4.257 7.706 -4.186 1.00 75.12 100 THR A N 1
ATOM 764 C CA . THR A 1 100 ? 5.238 6.713 -4.638 1.00 75.12 100 THR A CA 1
ATOM 765 C C . THR A 1 100 ? 4.921 6.183 -6.023 1.00 75.12 100 THR A C 1
ATOM 767 O O . THR A 1 100 ? 5.814 6.151 -6.873 1.00 75.12 100 THR A O 1
ATOM 770 N N . VAL A 1 101 ? 3.661 5.841 -6.298 1.00 77.88 101 VAL A N 1
ATOM 771 C CA . VAL A 1 101 ? 3.274 5.381 -7.638 1.00 77.88 101 VAL A CA 1
ATOM 772 C C . VAL A 1 101 ? 3.396 6.501 -8.669 1.00 77.88 101 VAL A C 1
ATOM 774 O O . VAL A 1 101 ? 3.896 6.263 -9.771 1.00 77.88 101 VAL A O 1
ATOM 777 N N . GLN A 1 102 ? 3.029 7.735 -8.309 1.00 80.75 102 GLN A N 1
ATOM 778 C CA . GLN A 1 102 ? 3.245 8.902 -9.171 1.00 80.75 102 GLN A CA 1
ATOM 779 C C . GLN A 1 102 ? 4.728 9.078 -9.520 1.00 80.75 102 GLN A C 1
ATOM 781 O O . GLN A 1 102 ? 5.072 9.220 -10.693 1.00 80.75 102 GLN A O 1
ATOM 786 N N . LYS A 1 103 ? 5.621 9.006 -8.524 1.00 78.12 103 LYS A N 1
ATOM 787 C CA . LYS A 1 103 ? 7.072 9.097 -8.744 1.00 78.12 103 LYS A CA 1
ATOM 788 C C . LYS A 1 103 ? 7.587 7.972 -9.633 1.00 78.12 103 LYS A C 1
ATOM 790 O O . LYS A 1 103 ? 8.332 8.255 -10.565 1.00 78.12 103 LYS A O 1
ATOM 795 N N . ALA A 1 104 ? 7.176 6.729 -9.382 1.00 76.19 104 ALA A N 1
ATOM 796 C CA . ALA A 1 104 ? 7.549 5.595 -10.222 1.00 76.19 104 ALA A CA 1
ATOM 797 C C . ALA A 1 104 ? 7.119 5.818 -11.685 1.00 76.19 104 ALA A C 1
ATOM 799 O O . ALA A 1 104 ? 7.920 5.633 -12.598 1.00 76.19 104 ALA A O 1
ATOM 800 N N . GLY A 1 105 ? 5.902 6.326 -11.910 1.00 79.00 105 GLY A N 1
ATOM 801 C CA . GLY A 1 105 ? 5.412 6.684 -13.243 1.00 79.00 105 GLY A CA 1
ATOM 802 C C . GLY A 1 105 ? 6.227 7.785 -13.931 1.00 79.00 105 GLY A C 1
ATOM 803 O O . GLY A 1 105 ? 6.503 7.683 -15.128 1.00 79.00 105 GLY A O 1
ATOM 804 N N . SER A 1 106 ? 6.661 8.807 -13.191 1.00 81.75 106 SER A N 1
ATOM 805 C CA . SER A 1 106 ? 7.520 9.868 -13.734 1.00 81.75 106 SER A CA 1
ATOM 806 C C . SER A 1 106 ? 8.883 9.344 -14.191 1.00 81.75 106 SER A C 1
ATOM 808 O O . SER A 1 106 ? 9.336 9.724 -15.268 1.00 81.75 106 SER A O 1
ATOM 810 N N . ILE A 1 107 ? 9.500 8.423 -13.439 1.00 77.50 107 ILE A N 1
ATOM 811 C CA . ILE A 1 107 ? 10.769 7.776 -13.830 1.00 77.50 107 ILE A CA 1
ATOM 812 C C . ILE A 1 107 ? 10.610 7.039 -15.149 1.00 77.50 107 ILE A C 1
ATOM 814 O O . ILE A 1 107 ? 11.431 7.184 -16.048 1.00 77.50 107 ILE A O 1
ATOM 818 N N . VAL A 1 108 ? 9.550 6.235 -15.259 1.00 79.50 108 VAL A N 1
ATOM 819 C CA . VAL A 1 108 ? 9.263 5.451 -16.463 1.00 79.50 108 VAL A CA 1
ATOM 820 C C . VAL A 1 108 ? 9.194 6.363 -17.680 1.00 79.50 108 VAL A C 1
ATOM 822 O O . VAL A 1 108 ? 9.804 6.078 -18.709 1.00 79.50 108 VAL A O 1
ATOM 825 N N . LYS A 1 109 ? 8.479 7.484 -17.549 1.00 85.12 109 LYS A N 1
ATOM 826 C CA . LYS A 1 109 ? 8.357 8.485 -18.607 1.00 85.12 109 LYS A CA 1
ATOM 827 C C . LYS A 1 109 ? 9.712 9.105 -18.960 1.00 85.12 109 LYS A C 1
ATOM 829 O O . LYS A 1 109 ? 10.032 9.218 -20.137 1.00 85.12 109 LYS A O 1
ATOM 834 N N . GLU A 1 110 ? 10.511 9.473 -17.962 1.00 84.12 110 GLU A N 1
ATOM 835 C CA . GLU A 1 110 ? 11.836 10.060 -18.178 1.00 84.12 110 GLU A CA 1
ATOM 836 C C . GLU A 1 110 ? 12.791 9.090 -18.889 1.00 84.12 110 GLU A C 1
ATOM 838 O O . GLU A 1 110 ? 13.469 9.475 -19.839 1.00 84.12 110 GLU A O 1
ATOM 843 N N . LEU A 1 111 ? 12.812 7.816 -18.488 1.00 82.19 111 LEU A N 1
ATOM 844 C CA . LEU A 1 111 ? 13.620 6.792 -19.151 1.00 82.19 111 LEU A CA 1
ATOM 845 C C . LEU A 1 111 ? 13.206 6.603 -20.616 1.00 82.19 111 LEU A C 1
ATOM 847 O O . LEU A 1 111 ? 14.073 6.528 -21.486 1.00 82.19 111 LEU A O 1
ATOM 851 N N . LYS A 1 112 ? 11.896 6.564 -20.903 1.00 84.31 112 LYS A N 1
ATOM 852 C CA . LYS A 1 112 ? 11.378 6.464 -22.280 1.00 84.31 112 LYS A CA 1
ATOM 853 C C . LYS A 1 112 ? 11.825 7.649 -23.139 1.00 84.31 112 LYS A C 1
ATOM 855 O O . LYS A 1 112 ? 12.233 7.454 -24.284 1.00 84.31 112 LYS A O 1
ATOM 860 N N . ASN A 1 113 ? 11.820 8.856 -22.573 1.00 85.31 113 ASN A N 1
ATOM 861 C CA . ASN A 1 113 ? 12.333 10.042 -23.257 1.00 85.31 113 ASN A CA 1
ATOM 862 C C . ASN A 1 113 ? 13.834 9.911 -23.561 1.00 85.31 113 ASN A C 1
ATOM 864 O O . ASN A 1 113 ? 14.231 10.127 -24.699 1.00 85.31 113 ASN A O 1
ATOM 868 N N . LYS A 1 114 ? 14.655 9.463 -22.600 1.00 80.69 114 LYS A N 1
ATOM 869 C CA . LYS A 1 114 ? 16.106 9.276 -22.805 1.00 80.69 114 LYS A CA 1
ATOM 870 C C . LYS A 1 114 ? 16.447 8.254 -23.888 1.00 80.69 114 LYS A C 1
ATOM 872 O O . LYS A 1 114 ? 17.423 8.433 -24.605 1.00 80.69 114 LYS A O 1
ATOM 877 N N . VAL A 1 115 ? 15.660 7.187 -24.027 1.00 80.25 115 VAL A N 1
ATOM 878 C CA . VAL A 1 115 ? 15.851 6.232 -25.134 1.00 80.25 115 VAL A CA 1
ATOM 879 C C . VAL A 1 115 ? 15.411 6.822 -26.469 1.00 80.25 115 VAL A C 1
ATOM 881 O O . VAL A 1 115 ? 16.066 6.585 -27.477 1.00 80.25 115 VAL A O 1
ATOM 884 N N . THR A 1 116 ? 14.371 7.654 -26.477 1.00 81.81 116 THR A N 1
ATOM 885 C CA . THR A 1 116 ? 13.977 8.404 -27.681 1.00 81.81 116 THR A CA 1
ATOM 886 C C . THR A 1 116 ? 15.074 9.389 -28.108 1.00 81.81 116 THR A C 1
ATOM 888 O O . THR A 1 116 ? 15.348 9.535 -29.294 1.00 81.81 116 THR A O 1
ATOM 891 N N . GLU A 1 117 ? 15.748 10.033 -27.154 1.00 81.44 117 GLU A N 1
ATOM 892 C CA . GLU A 1 117 ? 16.925 10.869 -27.424 1.00 81.44 117 GLU A CA 1
ATOM 893 C C . GLU A 1 117 ? 18.096 10.035 -27.964 1.00 81.44 117 GLU A C 1
ATOM 895 O O . GLU A 1 117 ? 18.732 10.437 -28.935 1.00 81.44 117 GLU A O 1
ATOM 900 N N . LEU A 1 118 ? 18.350 8.849 -27.398 1.00 77.06 118 LEU A N 1
ATOM 901 C CA . LEU A 1 118 ? 19.378 7.923 -27.890 1.00 77.06 118 LEU A CA 1
ATOM 902 C C . LEU A 1 118 ? 19.115 7.488 -29.344 1.00 77.06 118 LEU A C 1
ATOM 904 O O . LEU A 1 118 ? 20.051 7.392 -30.131 1.00 77.06 118 LEU A O 1
ATOM 908 N N . ASP A 1 119 ? 17.847 7.295 -29.716 1.00 71.81 119 ASP A N 1
ATOM 909 C CA . ASP A 1 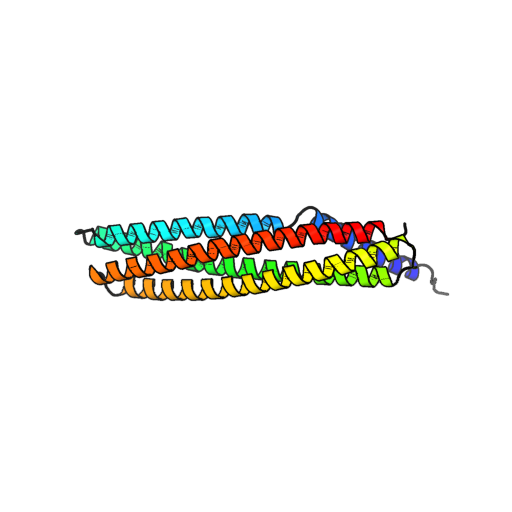119 ? 17.418 6.966 -31.082 1.00 71.81 119 ASP A CA 1
ATOM 910 C C . ASP A 1 119 ? 17.731 8.066 -32.110 1.00 71.81 119 ASP A C 1
ATOM 912 O O . ASP A 1 119 ? 17.802 7.779 -33.306 1.00 71.81 119 ASP A O 1
ATOM 916 N N . SER A 1 120 ? 17.912 9.311 -31.660 1.00 74.81 120 SER A N 1
ATOM 917 C CA . SER A 1 120 ? 18.265 10.449 -32.519 1.00 74.81 120 SER A CA 1
ATOM 918 C C . SER A 1 120 ? 19.773 10.603 -32.756 1.00 74.81 120 SER A C 1
ATOM 920 O O . SER A 1 120 ? 20.179 11.422 -33.582 1.00 74.81 120 SER A O 1
ATOM 922 N N . LEU A 1 121 ? 20.602 9.825 -32.049 1.00 73.56 121 LEU A N 1
ATOM 923 C CA . LEU A 1 121 ? 22.055 9.823 -32.209 1.00 73.56 121 LEU A CA 1
ATOM 924 C C . LEU A 1 121 ? 22.497 8.924 -33.373 1.00 73.56 121 LEU A C 1
ATOM 926 O O . LEU A 1 121 ? 21.762 8.057 -33.849 1.00 73.56 121 LEU A O 1
ATOM 930 N N . GLU A 1 122 ? 23.733 9.130 -33.829 1.00 69.31 122 GLU A N 1
ATOM 931 C CA . GLU A 1 122 ? 24.350 8.340 -34.894 1.00 69.31 122 GLU A CA 1
ATOM 932 C C . GLU A 1 122 ? 24.349 6.842 -34.534 1.00 69.31 122 GLU A C 1
ATOM 934 O O . GLU A 1 122 ? 24.744 6.445 -33.433 1.00 69.31 122 GLU A O 1
ATOM 939 N N . GLN A 1 123 ? 23.863 5.992 -35.446 1.00 70.94 123 GLN A N 1
ATOM 940 C CA . GLN A 1 123 ? 23.622 4.576 -35.157 1.00 70.94 123 GLN A CA 1
ATOM 941 C C . GLN A 1 123 ? 24.906 3.741 -35.154 1.00 70.94 123 GLN A C 1
ATOM 943 O O . GLN A 1 123 ? 25.178 2.971 -36.079 1.00 70.94 123 GLN A O 1
ATOM 948 N N . THR A 1 124 ? 25.658 3.846 -34.064 1.00 78.62 124 THR A N 1
ATOM 949 C CA . THR A 1 124 ? 26.724 2.904 -33.720 1.00 78.62 124 THR A CA 1
ATOM 950 C C . THR A 1 124 ? 26.138 1.564 -33.261 1.00 78.62 124 THR A C 1
ATOM 952 O O . THR A 1 124 ? 24.976 1.473 -32.848 1.00 78.62 124 THR A O 1
ATOM 955 N N . ASP A 1 125 ? 26.943 0.501 -33.284 1.00 81.50 125 ASP A N 1
ATOM 956 C CA . ASP A 1 125 ? 26.519 -0.806 -32.762 1.00 81.50 125 ASP A CA 1
ATOM 957 C C . ASP A 1 125 ? 26.174 -0.749 -31.263 1.00 81.50 125 ASP A C 1
ATOM 959 O O . ASP A 1 125 ? 25.272 -1.457 -30.811 1.00 81.50 125 ASP A O 1
ATOM 963 N N . ALA A 1 126 ? 26.808 0.157 -30.507 1.00 81.19 126 ALA A N 1
ATOM 964 C CA . ALA A 1 126 ? 26.486 0.419 -29.105 1.00 81.19 126 ALA A CA 1
ATOM 965 C C . ALA A 1 126 ? 25.079 1.022 -28.933 1.00 81.19 126 ALA A C 1
ATOM 967 O O . ALA A 1 126 ? 24.311 0.563 -28.084 1.00 81.19 126 ALA A O 1
ATOM 968 N N . VAL A 1 127 ? 24.703 1.988 -29.780 1.00 82.00 127 VAL A N 1
ATOM 969 C CA . VAL A 1 127 ? 23.355 2.585 -29.798 1.00 82.00 127 VAL A CA 1
ATOM 970 C C . VAL A 1 127 ? 22.301 1.540 -30.185 1.00 82.00 127 VAL A C 1
ATOM 972 O O . VAL A 1 127 ? 21.275 1.416 -29.511 1.00 82.00 127 VAL A O 1
ATOM 975 N N . LYS A 1 128 ? 22.570 0.710 -31.203 1.00 82.50 128 LYS A N 1
ATOM 976 C CA . LYS A 1 128 ? 21.665 -0.383 -31.614 1.00 82.50 128 LYS A CA 1
ATOM 977 C C . LYS A 1 128 ? 21.483 -1.434 -30.516 1.00 82.50 128 LYS A C 1
ATOM 979 O O . LYS A 1 128 ? 20.360 -1.877 -30.267 1.00 82.50 128 LYS A O 1
ATOM 984 N N . PHE A 1 129 ? 22.565 -1.820 -29.840 1.00 84.50 129 PHE A N 1
ATOM 985 C CA . PHE A 1 129 ? 22.515 -2.754 -28.715 1.00 84.50 129 PHE A CA 1
ATOM 986 C C . PHE A 1 129 ? 21.674 -2.198 -27.559 1.00 84.50 129 PHE A C 1
ATOM 988 O O . PHE A 1 129 ? 20.768 -2.879 -27.071 1.00 84.50 129 PHE A O 1
ATOM 995 N N . ALA A 1 130 ? 21.927 -0.950 -27.155 1.00 82.50 130 ALA A N 1
ATOM 996 C CA . ALA A 1 130 ? 21.188 -0.305 -26.077 1.00 82.50 130 ALA A CA 1
ATOM 997 C C . ALA A 1 130 ? 19.695 -0.172 -26.396 1.00 82.50 130 ALA A C 1
ATOM 999 O O . ALA A 1 130 ? 18.860 -0.459 -25.537 1.00 82.50 130 ALA A O 1
ATOM 1000 N N . LYS A 1 131 ? 19.335 0.164 -27.638 1.00 80.69 131 LYS A N 1
ATOM 1001 C CA . LYS A 1 131 ? 17.939 0.211 -28.094 1.00 80.69 131 LYS A CA 1
ATOM 1002 C C . LYS A 1 131 ? 17.236 -1.144 -27.971 1.00 80.69 131 LYS A C 1
ATOM 1004 O O . LYS A 1 131 ? 16.143 -1.238 -27.406 1.00 80.69 131 LYS A O 1
ATOM 1009 N N . ASN A 1 132 ? 17.863 -2.209 -28.472 1.00 83.81 132 ASN A N 1
ATOM 1010 C CA . ASN A 1 132 ? 17.271 -3.547 -28.441 1.00 83.81 132 ASN A CA 1
ATOM 1011 C C . ASN A 1 132 ? 17.082 -4.050 -27.007 1.00 83.81 132 ASN A C 1
ATOM 1013 O O . ASN A 1 132 ? 16.014 -4.564 -26.673 1.00 83.81 132 ASN A O 1
ATOM 1017 N N . LYS A 1 133 ? 18.085 -3.852 -26.145 1.00 85.19 133 LYS A N 1
ATOM 1018 C CA . LYS A 1 133 ? 18.009 -4.244 -24.735 1.00 85.19 133 LYS A CA 1
ATOM 1019 C C . LYS A 1 133 ? 16.919 -3.464 -23.989 1.00 85.19 133 LYS A C 1
ATOM 1021 O O . LYS A 1 133 ? 16.025 -4.063 -23.395 1.00 85.19 133 LYS A O 1
ATOM 1026 N N . THR A 1 134 ? 16.925 -2.135 -24.109 1.00 84.38 134 THR A N 1
ATOM 1027 C CA . THR A 1 134 ? 15.968 -1.276 -23.392 1.00 84.38 134 THR A CA 1
ATOM 1028 C C . THR A 1 134 ? 14.520 -1.470 -23.845 1.00 84.38 134 THR A C 1
ATOM 1030 O O . THR A 1 134 ? 13.611 -1.280 -23.043 1.00 84.38 134 THR A O 1
ATOM 1033 N N . THR A 1 135 ? 14.268 -1.923 -25.079 1.00 83.44 135 THR A N 1
ATOM 1034 C CA . THR A 1 135 ? 12.908 -2.250 -25.549 1.00 83.44 135 THR A CA 1
ATOM 1035 C C . THR A 1 135 ? 12.264 -3.365 -24.715 1.00 83.44 135 THR A C 1
ATOM 1037 O O . THR A 1 135 ? 11.117 -3.229 -24.279 1.00 83.44 135 THR A O 1
ATOM 1040 N N . GLY A 1 136 ? 12.997 -4.454 -24.451 1.00 85.62 136 GLY A N 1
ATOM 1041 C CA . GLY A 1 136 ? 12.521 -5.543 -23.589 1.00 85.62 136 GLY A CA 1
ATOM 1042 C C . GLY A 1 136 ? 12.364 -5.103 -22.130 1.00 85.62 136 GLY A C 1
ATOM 1043 O O . GLY A 1 136 ? 11.377 -5.445 -21.466 1.00 85.62 136 GLY A O 1
ATOM 1044 N N . ASP A 1 137 ? 13.287 -4.267 -21.656 1.00 88.62 137 ASP A N 1
ATOM 1045 C CA . ASP A 1 137 ? 13.241 -3.716 -20.304 1.00 88.62 137 ASP A CA 1
ATOM 1046 C C . ASP A 1 137 ? 12.024 -2.794 -20.114 1.00 88.62 137 ASP A C 1
ATOM 1048 O O . ASP A 1 137 ? 11.333 -2.888 -19.101 1.00 88.62 137 ASP A O 1
ATOM 1052 N N . PHE A 1 138 ? 11.661 -1.971 -21.105 1.00 88.12 138 PHE A N 1
ATOM 1053 C CA . PHE A 1 138 ? 10.467 -1.122 -21.027 1.00 88.12 138 PHE A CA 1
ATOM 1054 C C . PHE A 1 138 ? 9.162 -1.906 -21.001 1.00 88.12 138 PHE A C 1
ATOM 1056 O O . PHE A 1 138 ? 8.256 -1.528 -20.260 1.00 88.12 138 PHE A O 1
ATOM 1063 N N . GLN A 1 139 ? 9.056 -3.009 -21.746 1.00 89.12 139 GLN A N 1
ATOM 1064 C CA . GLN A 1 139 ? 7.882 -3.882 -21.654 1.00 89.12 139 GLN A CA 1
ATOM 1065 C C . GLN A 1 139 ? 7.737 -4.466 -20.245 1.00 89.12 139 GLN A C 1
ATOM 1067 O O . GLN A 1 139 ? 6.633 -4.541 -19.698 1.00 89.12 139 GLN A O 1
ATOM 1072 N N . THR A 1 140 ? 8.854 -4.859 -19.633 1.00 92.00 140 THR A N 1
ATOM 1073 C CA . THR A 1 140 ? 8.875 -5.352 -18.252 1.00 92.00 140 THR A CA 1
ATOM 1074 C C . THR A 1 140 ? 8.496 -4.245 -17.271 1.00 92.00 140 THR A C 1
ATOM 1076 O O . THR A 1 140 ? 7.653 -4.451 -16.399 1.00 92.00 140 THR A O 1
ATOM 1079 N N . LEU A 1 141 ? 9.040 -3.047 -17.452 1.00 90.25 141 LEU A N 1
ATOM 1080 C CA . LEU A 1 141 ? 8.774 -1.879 -16.623 1.00 90.25 141 LEU A CA 1
ATOM 1081 C C . LEU A 1 141 ? 7.304 -1.421 -16.712 1.00 90.25 141 LEU A C 1
ATOM 1083 O O . LEU A 1 141 ? 6.698 -1.123 -15.684 1.00 90.25 141 LEU A O 1
ATOM 1087 N N . ASP A 1 142 ? 6.689 -1.460 -17.897 1.00 91.25 142 ASP A N 1
ATOM 1088 C CA . ASP A 1 142 ? 5.260 -1.174 -18.088 1.00 91.25 142 ASP A CA 1
ATOM 1089 C C . ASP A 1 142 ? 4.365 -2.214 -17.396 1.00 91.25 142 ASP A C 1
ATOM 1091 O O . ASP A 1 142 ? 3.361 -1.860 -16.764 1.00 91.25 142 ASP A O 1
ATOM 1095 N N . ARG A 1 143 ? 4.747 -3.499 -17.435 1.00 94.75 143 ARG A N 1
ATOM 1096 C CA . ARG A 1 143 ? 4.058 -4.564 -16.684 1.00 94.75 143 ARG A CA 1
ATOM 1097 C C . ARG A 1 143 ? 4.166 -4.345 -15.176 1.00 94.75 143 ARG A C 1
ATOM 1099 O O . ARG A 1 143 ? 3.161 -4.460 -14.476 1.00 94.75 143 ARG A O 1
ATOM 1106 N N . LEU A 1 144 ? 5.356 -4.013 -14.674 1.00 91.50 144 LEU A N 1
ATOM 1107 C CA . LEU A 1 144 ? 5.575 -3.724 -13.254 1.00 91.50 144 LEU A CA 1
ATOM 1108 C C . LEU A 1 144 ? 4.786 -2.491 -12.799 1.00 91.50 144 LEU A C 1
ATOM 1110 O O . LEU A 1 144 ? 4.137 -2.540 -11.757 1.00 91.50 144 LEU A O 1
ATOM 1114 N N . MET A 1 145 ? 4.759 -1.423 -13.600 1.00 91.38 145 MET A N 1
ATOM 1115 C CA . MET A 1 145 ? 3.952 -0.231 -13.323 1.00 91.38 145 MET A CA 1
ATOM 1116 C C . MET A 1 145 ? 2.453 -0.517 -13.318 1.00 91.38 145 MET A C 1
ATOM 1118 O O . MET A 1 145 ? 1.729 0.030 -12.489 1.00 91.38 145 MET A O 1
ATOM 1122 N N . SER A 1 146 ? 1.980 -1.370 -14.226 1.00 95.06 146 SER A N 1
ATOM 1123 C CA . SER A 1 146 ? 0.570 -1.768 -14.270 1.00 95.06 146 SER A CA 1
ATOM 1124 C C . SER A 1 146 ? 0.180 -2.541 -13.008 1.00 95.06 146 SER A C 1
ATOM 1126 O O . SER A 1 146 ? -0.829 -2.223 -12.385 1.00 95.06 146 SER A O 1
ATOM 1128 N N . LYS A 1 147 ? 1.026 -3.484 -12.566 1.00 94.69 147 LYS A N 1
ATOM 1129 C CA . LYS A 1 147 ? 0.842 -4.197 -11.290 1.00 94.69 147 LYS A CA 1
ATOM 1130 C C . LYS A 1 147 ? 0.889 -3.254 -10.088 1.00 94.69 147 LYS A C 1
ATOM 1132 O O . LYS A 1 147 ? 0.067 -3.380 -9.189 1.00 94.69 147 LYS A O 1
ATOM 1137 N N . LEU A 1 148 ? 1.815 -2.294 -10.086 1.00 88.44 148 LEU A N 1
ATOM 1138 C CA . LEU A 1 148 ? 1.948 -1.308 -9.014 1.00 88.44 148 LEU A CA 1
ATOM 1139 C C . LEU A 1 148 ? 0.681 -0.451 -8.880 1.00 88.44 148 LEU A C 1
ATOM 1141 O O . LEU A 1 148 ? 0.196 -0.251 -7.771 1.00 88.44 148 LEU A O 1
ATOM 1145 N N . LYS A 1 149 ? 0.117 0.009 -10.003 1.00 91.38 149 LYS A N 1
ATOM 1146 C CA . LYS A 1 149 ? -1.152 0.754 -10.025 1.00 91.38 149 LYS A CA 1
ATOM 1147 C C . LYS A 1 149 ? -2.338 -0.094 -9.568 1.00 91.38 149 LYS A C 1
ATOM 1149 O O . LYS A 1 149 ? -3.182 0.414 -8.841 1.00 91.38 149 LYS A O 1
ATOM 1154 N N . ALA A 1 150 ? -2.394 -1.367 -9.963 1.00 93.88 150 ALA A N 1
ATOM 1155 C CA . ALA A 1 150 ? -3.435 -2.280 -9.490 1.00 93.88 150 ALA A CA 1
ATOM 1156 C C . ALA A 1 150 ? -3.373 -2.435 -7.962 1.00 93.88 150 ALA A C 1
ATOM 1158 O O . ALA A 1 150 ? -4.370 -2.209 -7.285 1.00 93.88 150 ALA A O 1
ATOM 1159 N N . LYS A 1 151 ? -2.178 -2.683 -7.410 1.00 89.06 151 LYS A N 1
ATOM 1160 C CA . LYS A 1 151 ? -1.974 -2.800 -5.959 1.00 89.06 151 LYS A CA 1
ATOM 1161 C C . LYS A 1 151 ? -2.241 -1.502 -5.199 1.00 89.06 151 LYS A C 1
ATOM 1163 O O . LYS A 1 151 ? -2.761 -1.546 -4.093 1.00 89.06 151 LYS A O 1
ATOM 1168 N N . GLN A 1 152 ? -1.940 -0.345 -5.787 1.00 87.88 152 GLN A N 1
ATOM 1169 C CA . GLN A 1 152 ? -2.356 0.951 -5.243 1.00 87.88 152 GLN A CA 1
ATOM 1170 C C . GLN A 1 152 ? -3.884 1.074 -5.171 1.00 87.88 152 GLN A C 1
ATOM 1172 O O . GLN A 1 152 ? -4.397 1.574 -4.172 1.00 87.88 152 GLN A O 1
ATOM 1177 N N . GLY A 1 153 ? -4.595 0.625 -6.210 1.00 91.12 153 GLY A N 1
ATOM 1178 C CA . GLY A 1 153 ? -6.057 0.579 -6.231 1.00 91.12 153 GLY A CA 1
ATOM 1179 C C . GLY A 1 153 ? -6.613 -0.306 -5.117 1.00 91.12 153 GLY A C 1
ATOM 1180 O O . GLY A 1 153 ? -7.391 0.179 -4.302 1.00 91.12 153 GLY A O 1
ATOM 1181 N N . GLU A 1 154 ? -6.122 -1.546 -5.015 1.00 91.56 154 GLU A N 1
ATOM 1182 C CA . GLU A 1 154 ? -6.476 -2.477 -3.930 1.00 91.56 154 GLU A CA 1
ATOM 1183 C C . GLU A 1 154 ? -6.219 -1.849 -2.544 1.00 91.56 154 GLU A C 1
ATOM 1185 O O . GLU A 1 154 ? -7.069 -1.915 -1.659 1.00 91.56 154 GLU A O 1
ATOM 1190 N N . ASN A 1 155 ? -5.075 -1.175 -2.355 1.00 86.50 155 ASN A N 1
ATOM 1191 C CA . ASN A 1 155 ? -4.749 -0.506 -1.092 1.00 86.50 155 ASN A CA 1
ATOM 1192 C C . ASN A 1 155 ? -5.748 0.613 -0.747 1.00 86.50 155 ASN A C 1
ATOM 1194 O O . ASN A 1 155 ? -6.182 0.715 0.396 1.00 86.50 155 ASN A O 1
ATOM 1198 N N . SER A 1 156 ? -6.120 1.452 -1.721 1.00 89.31 156 SER A N 1
ATOM 1199 C CA . SER A 1 156 ? -7.072 2.554 -1.506 1.00 89.31 156 SER A CA 1
ATOM 1200 C C . SER A 1 156 ? -8.477 2.036 -1.179 1.00 89.31 156 SER A C 1
ATOM 1202 O O . SER A 1 156 ? -9.139 2.574 -0.289 1.00 89.31 156 SER A O 1
ATOM 1204 N N . GLU A 1 157 ? -8.915 0.951 -1.823 1.00 93.62 157 GLU A N 1
ATOM 1205 C CA . GLU A 1 157 ? -10.193 0.299 -1.514 1.00 93.62 157 GLU A CA 1
ATOM 1206 C C . GLU A 1 157 ? -10.226 -0.239 -0.080 1.00 93.62 157 GLU A C 1
ATOM 1208 O O . GLU A 1 157 ? -11.155 0.082 0.666 1.00 93.62 157 GLU A O 1
ATOM 1213 N N . ILE A 1 158 ? -9.182 -0.963 0.343 1.00 89.38 158 ILE A N 1
ATOM 1214 C CA . ILE A 1 158 ? -9.084 -1.465 1.720 1.00 89.38 158 ILE A CA 1
ATOM 1215 C C . ILE A 1 158 ? -9.021 -0.311 2.720 1.00 89.38 158 ILE A C 1
ATOM 1217 O O . ILE A 1 158 ? -9.740 -0.329 3.712 1.00 89.38 158 ILE A O 1
ATOM 1221 N N . ILE A 1 159 ? -8.222 0.731 2.463 1.00 86.69 159 ILE A N 1
ATOM 1222 C CA . ILE A 1 159 ? -8.149 1.909 3.340 1.00 86.69 159 ILE A CA 1
ATOM 1223 C C . ILE A 1 159 ? -9.531 2.551 3.513 1.00 86.69 159 ILE A C 1
ATOM 1225 O O . ILE A 1 159 ? -9.920 2.892 4.634 1.00 86.69 159 ILE A O 1
ATOM 1229 N N . LYS A 1 160 ? -10.294 2.694 2.425 1.00 91.75 160 LYS A N 1
ATOM 1230 C CA . LYS A 1 160 ? -11.654 3.239 2.462 1.00 91.75 160 LYS A CA 1
ATOM 1231 C C . LYS A 1 160 ? -12.593 2.363 3.292 1.00 91.75 160 LYS A C 1
ATOM 1233 O O . LYS A 1 160 ? -13.345 2.899 4.109 1.00 91.75 160 LYS A O 1
ATOM 1238 N N . GLU A 1 161 ? -12.549 1.045 3.109 1.00 92.31 161 GLU A N 1
ATOM 1239 C CA . GLU A 1 161 ? -13.357 0.106 3.891 1.00 92.31 161 GLU A CA 1
ATOM 1240 C C . GLU A 1 161 ? -12.996 0.168 5.382 1.00 92.31 161 GLU A C 1
ATOM 1242 O O . GLU A 1 161 ? -13.875 0.365 6.225 1.00 92.31 161 GLU A O 1
ATOM 1247 N N . THR A 1 162 ? -11.703 0.112 5.706 1.00 88.25 162 THR A N 1
ATOM 1248 C CA . THR A 1 162 ? -11.185 0.198 7.075 1.00 88.25 162 THR A CA 1
ATOM 1249 C C . THR A 1 162 ? -11.615 1.498 7.755 1.00 88.25 162 THR A C 1
ATOM 1251 O O . THR A 1 162 ? -12.151 1.466 8.865 1.00 88.25 162 THR A O 1
ATOM 1254 N N . LYS A 1 163 ? -11.476 2.653 7.087 1.00 89.50 163 LYS A N 1
ATOM 1255 C CA . LYS A 1 163 ? -11.943 3.952 7.612 1.00 89.50 163 LYS A CA 1
ATOM 1256 C C . LYS A 1 163 ? -13.451 3.961 7.867 1.00 89.50 163 LYS A C 1
ATOM 1258 O O . LYS A 1 163 ? -13.888 4.517 8.880 1.00 89.50 163 LYS A O 1
ATOM 1263 N N . GLY A 1 164 ? -14.236 3.344 6.981 1.00 90.44 164 GLY A N 1
ATOM 1264 C CA . GLY A 1 164 ? -15.680 3.176 7.145 1.00 90.44 164 GLY A CA 1
ATOM 1265 C C . GLY A 1 164 ? -16.017 2.375 8.402 1.00 90.44 164 GLY A C 1
ATOM 1266 O O . GLY A 1 164 ? -16.757 2.863 9.258 1.00 90.44 164 GLY A O 1
ATOM 1267 N N . LYS A 1 165 ? -15.400 1.199 8.569 1.00 89.25 165 LYS A N 1
ATOM 1268 C CA . LYS A 1 165 ? -15.608 0.345 9.747 1.00 89.25 165 LYS A CA 1
ATOM 1269 C C . LYS A 1 165 ? -15.173 1.021 11.043 1.00 89.25 165 LYS A C 1
ATOM 1271 O O . LYS A 1 165 ? -15.920 0.980 12.020 1.00 89.25 165 LYS A O 1
ATOM 1276 N N . ILE A 1 166 ? -14.027 1.708 11.051 1.00 88.38 166 ILE A N 1
ATOM 1277 C CA . ILE A 1 166 ? -13.583 2.468 12.228 1.00 88.38 166 ILE A CA 1
ATOM 1278 C C . ILE A 1 166 ? -14.584 3.582 12.568 1.00 88.38 166 ILE A C 1
ATOM 1280 O O . ILE A 1 166 ? -14.915 3.767 13.737 1.00 88.38 166 ILE A O 1
ATOM 1284 N N . SER A 1 167 ? -15.118 4.296 11.574 1.00 89.25 167 SER A N 1
ATOM 1285 C CA . SER A 1 167 ? -16.108 5.359 11.809 1.00 89.25 167 SER A CA 1
ATOM 1286 C C . SER A 1 167 ? -17.390 4.815 12.449 1.00 89.25 167 SER A C 1
ATOM 1288 O O . SER A 1 167 ? -17.890 5.383 13.422 1.00 89.25 167 SER A O 1
ATOM 1290 N N . THR A 1 168 ? -17.891 3.679 11.955 1.00 87.06 168 THR A N 1
ATOM 1291 C CA . THR A 1 168 ? -19.039 2.979 12.549 1.00 87.06 168 THR A CA 1
ATOM 1292 C C . THR A 1 168 ? -18.737 2.518 13.975 1.00 87.06 168 THR A C 1
ATOM 1294 O O . THR A 1 168 ? -19.541 2.739 14.881 1.00 87.06 168 THR A O 1
ATOM 1297 N N . LEU A 1 169 ? -17.557 1.938 14.204 1.00 86.44 169 LEU A N 1
ATOM 1298 C CA . LEU A 1 169 ? -17.113 1.487 15.521 1.00 86.44 169 LEU A CA 1
ATOM 1299 C C . LEU A 1 169 ? -17.044 2.643 16.532 1.00 86.44 169 LEU A C 1
ATOM 1301 O O . LEU A 1 169 ? -17.573 2.533 17.638 1.00 86.44 169 LEU A O 1
ATOM 1305 N N . LEU A 1 170 ? -16.456 3.776 16.141 1.00 86.06 170 LEU A N 1
ATOM 1306 C CA . LEU A 1 170 ? -16.370 4.985 16.964 1.00 86.06 170 LEU A CA 1
ATOM 1307 C C . LEU A 1 170 ? -17.755 5.552 17.316 1.00 86.06 170 LEU A C 1
ATOM 1309 O O . LEU A 1 170 ? -17.966 5.994 18.447 1.00 86.06 170 LEU A O 1
ATOM 1313 N N . SER A 1 171 ? -18.707 5.517 16.377 1.00 83.12 171 SER A N 1
ATOM 1314 C CA . SER A 1 171 ? -20.093 5.944 16.619 1.00 83.12 171 SER A CA 1
ATOM 1315 C C . SER A 1 171 ? -20.804 5.046 17.642 1.00 83.12 171 SER A C 1
ATOM 1317 O O . SER A 1 171 ? -21.449 5.538 18.573 1.00 83.12 171 SER A O 1
ATOM 1319 N N . ASN A 1 172 ? -20.612 3.729 17.536 1.00 78.75 172 ASN A N 1
ATOM 1320 C CA . ASN A 1 172 ? -21.217 2.748 18.439 1.00 78.75 172 ASN A CA 1
ATOM 1321 C C . ASN A 1 172 ? -20.640 2.826 19.863 1.00 78.75 172 ASN A C 1
ATOM 1323 O O . ASN A 1 172 ? -21.388 2.750 20.837 1.00 78.75 172 ASN A O 1
ATOM 1327 N N . ILE A 1 173 ? -19.325 3.044 19.998 1.00 76.75 173 ILE A N 1
ATOM 1328 C CA . ILE A 1 173 ? -18.668 3.219 21.307 1.00 76.75 173 ILE A CA 1
ATOM 1329 C C . ILE A 1 173 ? -19.197 4.466 22.039 1.00 76.75 173 ILE A C 1
ATOM 1331 O O . ILE A 1 173 ? -19.336 4.442 23.260 1.00 76.75 173 ILE A O 1
ATOM 1335 N N . ASN A 1 174 ? -19.532 5.541 21.316 1.00 66.56 174 ASN A N 1
ATOM 1336 C CA . ASN A 1 174 ? -20.048 6.780 21.913 1.00 66.56 174 ASN A CA 1
ATOM 1337 C C . ASN A 1 174 ? -21.494 6.677 22.423 1.00 66.56 174 ASN A C 1
ATOM 1339 O O . ASN A 1 174 ? -21.910 7.512 23.223 1.00 66.56 174 ASN A O 1
ATOM 1343 N N . THR A 1 175 ? -22.278 5.718 21.929 1.00 57.19 175 THR A N 1
ATOM 1344 C CA . THR A 1 175 ? -23.742 5.721 22.086 1.00 57.19 175 THR A CA 1
ATOM 1345 C C . THR A 1 175 ? -24.271 4.626 23.006 1.00 57.19 175 THR A C 1
ATOM 1347 O O . THR A 1 175 ? -25.376 4.771 23.526 1.00 57.19 175 THR A O 1
ATOM 1350 N N . ASN A 1 176 ? -23.524 3.541 23.248 1.00 60.16 176 ASN A N 1
ATOM 1351 C CA . ASN A 1 176 ? -24.047 2.411 24.016 1.00 60.16 176 ASN A CA 1
ATOM 1352 C C . ASN A 1 176 ? -22.942 1.669 24.792 1.00 60.16 176 ASN A C 1
ATOM 1354 O O . ASN A 1 176 ? -22.043 1.072 24.208 1.00 60.16 176 ASN A O 1
ATOM 1358 N N . THR A 1 177 ? -23.019 1.672 26.128 1.00 67.06 177 THR A N 1
ATOM 1359 C CA . THR A 1 177 ? -22.064 0.979 27.016 1.00 67.06 177 THR A CA 1
ATOM 1360 C C . THR A 1 177 ? -22.535 -0.417 27.427 1.00 67.06 177 THR A C 1
ATOM 1362 O O . THR A 1 177 ? -21.931 -1.043 28.301 1.00 67.06 177 THR A O 1
ATOM 1365 N N . SER A 1 178 ? -23.608 -0.947 26.835 1.00 78.50 178 SER A N 1
ATOM 1366 C CA . SER A 1 178 ? -24.071 -2.305 27.138 1.00 78.50 178 SER A CA 1
ATOM 1367 C C . SER A 1 178 ? -23.021 -3.365 26.776 1.00 78.50 178 SER A C 1
ATOM 1369 O O . SER A 1 178 ? -22.167 -3.176 25.909 1.00 78.50 178 SER A O 1
ATOM 1371 N N . LYS A 1 179 ? -23.069 -4.516 27.455 1.00 79.00 179 LYS A N 1
ATOM 1372 C CA . LYS A 1 179 ? -22.144 -5.634 27.200 1.00 79.00 179 LYS A CA 1
ATOM 1373 C C . LYS A 1 179 ? -22.247 -6.151 25.757 1.00 79.00 179 LYS A C 1
ATOM 1375 O O . LYS A 1 179 ? -21.242 -6.553 25.180 1.00 79.00 179 LYS A O 1
ATOM 1380 N N . GLU A 1 180 ? -23.447 -6.102 25.183 1.00 81.88 180 GLU A N 1
ATOM 1381 C CA . GLU A 1 180 ? -23.723 -6.467 23.793 1.00 81.88 180 GLU A CA 1
ATOM 1382 C C . GLU A 1 180 ? -23.109 -5.466 22.806 1.00 81.88 180 GLU A C 1
ATOM 1384 O O . GLU A 1 180 ? -22.420 -5.873 21.875 1.00 81.88 180 GLU A O 1
ATOM 1389 N N . ALA A 1 181 ? -23.242 -4.159 23.062 1.00 80.12 181 ALA A N 1
ATOM 1390 C CA . ALA A 1 181 ? -22.598 -3.130 22.246 1.00 80.12 181 ALA A CA 1
ATOM 1391 C C . ALA A 1 181 ? -21.067 -3.265 22.242 1.00 80.12 181 ALA A C 1
ATOM 1393 O O . ALA A 1 181 ? -20.438 -3.146 21.191 1.00 80.12 181 ALA A O 1
ATOM 1394 N N . ILE A 1 182 ? -20.464 -3.592 23.391 1.00 81.25 182 ILE A N 1
ATOM 1395 C CA . ILE A 1 182 ? -19.016 -3.824 23.478 1.00 81.25 182 ILE A CA 1
ATOM 1396 C C . ILE A 1 182 ? -18.615 -5.120 22.759 1.00 81.25 182 ILE A C 1
ATOM 1398 O O . ILE A 1 182 ? -17.577 -5.153 22.106 1.00 81.25 182 ILE A O 1
ATOM 1402 N N . GLN A 1 183 ? -19.429 -6.179 22.811 1.00 86.25 183 GLN A N 1
ATOM 1403 C CA . GLN A 1 183 ? -19.154 -7.393 22.034 1.00 86.25 183 GLN A CA 1
ATOM 1404 C C . GLN A 1 183 ? -19.217 -7.133 20.522 1.00 86.25 183 GLN A C 1
ATOM 1406 O O . GLN A 1 183 ? -18.352 -7.606 19.788 1.00 86.25 183 GLN A O 1
ATOM 1411 N N . ASN A 1 184 ? -20.190 -6.347 20.062 1.00 84.75 184 ASN A N 1
ATOM 1412 C CA . ASN A 1 184 ? -20.280 -5.936 18.661 1.00 84.75 184 ASN A CA 1
ATOM 1413 C C . ASN A 1 184 ? -19.079 -5.070 18.255 1.00 84.75 184 ASN A C 1
ATOM 1415 O O . ASN A 1 184 ? -18.547 -5.236 17.161 1.00 84.75 184 ASN A O 1
ATOM 1419 N N . ALA A 1 185 ? -18.605 -4.205 19.157 1.00 83.75 185 ALA A N 1
ATOM 1420 C CA . ALA A 1 185 ? -17.393 -3.420 18.953 1.00 83.75 185 ALA A CA 1
ATOM 1421 C C . ALA A 1 185 ? -16.137 -4.301 18.809 1.00 83.75 185 ALA A C 1
ATOM 1423 O O . ALA A 1 185 ? -15.317 -4.044 17.934 1.00 83.75 185 ALA A O 1
ATOM 1424 N N . ILE A 1 186 ? -16.008 -5.363 19.613 1.00 85.25 186 ILE A N 1
ATOM 1425 C CA . ILE A 1 186 ? -14.912 -6.343 19.499 1.00 85.25 186 ILE A CA 1
ATOM 1426 C C . ILE A 1 186 ? -14.979 -7.092 18.161 1.00 85.25 186 ILE A C 1
ATOM 1428 O O . ILE A 1 186 ? -13.958 -7.267 17.505 1.00 85.25 186 ILE A O 1
ATOM 1432 N N . ASN A 1 187 ? -16.170 -7.518 17.732 1.00 87.62 187 ASN A N 1
ATOM 1433 C CA . ASN A 1 187 ? -16.325 -8.211 16.450 1.00 87.62 187 ASN A CA 1
ATOM 1434 C C . ASN A 1 187 ? -15.933 -7.300 15.273 1.00 87.62 187 ASN A C 1
ATOM 1436 O O . ASN A 1 187 ? -15.203 -7.728 14.386 1.00 87.62 187 ASN A O 1
ATOM 1440 N N . ALA A 1 188 ? -16.361 -6.034 15.301 1.00 85.75 188 ALA A N 1
ATOM 1441 C CA . ALA A 1 188 ? -15.998 -5.049 14.286 1.00 85.75 188 ALA A CA 1
ATOM 1442 C C . ALA A 1 188 ? -14.496 -4.710 14.297 1.00 85.75 188 ALA A C 1
ATOM 1444 O O . ALA A 1 188 ? -13.906 -4.526 13.237 1.00 85.75 188 ALA A O 1
ATOM 1445 N N . GLU A 1 189 ? -13.862 -4.644 15.472 1.00 86.12 189 GLU A N 1
ATOM 1446 C CA . GLU A 1 189 ? -12.410 -4.455 15.587 1.00 86.12 189 GLU A CA 1
ATOM 1447 C C . GLU A 1 189 ? -11.633 -5.626 14.978 1.00 86.12 189 GLU A C 1
ATOM 1449 O O . GLU A 1 189 ? -10.674 -5.399 14.246 1.00 86.12 189 GLU A O 1
ATOM 1454 N N . LYS A 1 190 ? -12.116 -6.859 15.152 1.00 85.56 190 LYS A N 1
ATOM 1455 C CA . LYS A 1 190 ? -11.533 -8.029 14.491 1.00 85.56 190 LYS A CA 1
ATOM 1456 C C . LYS A 1 190 ? -11.625 -7.947 12.965 1.00 85.56 190 LYS A C 1
ATOM 1458 O O . LYS A 1 190 ? -10.661 -8.260 12.278 1.00 85.56 190 LYS A O 1
ATOM 1463 N N . GLU A 1 191 ? -12.754 -7.490 12.427 1.00 88.88 191 GLU A N 1
ATOM 1464 C CA . GLU A 1 191 ? -12.884 -7.265 10.982 1.00 88.88 191 GLU A CA 1
ATOM 1465 C C . GLU A 1 191 ? -11.938 -6.163 10.473 1.00 88.88 191 GLU A C 1
ATOM 1467 O O . GLU A 1 191 ? -11.439 -6.248 9.353 1.00 88.88 191 GLU A O 1
ATOM 1472 N N . ILE A 1 192 ? -11.692 -5.125 11.281 1.00 86.50 192 ILE A N 1
ATOM 1473 C CA . ILE A 1 192 ? -10.712 -4.069 10.983 1.00 86.50 192 ILE A CA 1
ATOM 1474 C C . ILE A 1 192 ? -9.290 -4.645 10.976 1.00 86.50 192 ILE A C 1
ATOM 1476 O O . ILE A 1 192 ? -8.513 -4.321 10.079 1.00 86.50 192 ILE A O 1
ATOM 1480 N N . GLU A 1 193 ? -8.957 -5.520 11.926 1.00 84.19 193 GLU A N 1
ATOM 1481 C CA . GLU A 1 193 ? -7.668 -6.217 11.971 1.00 84.19 193 GLU A CA 1
ATOM 1482 C C . GLU A 1 193 ? -7.476 -7.122 10.742 1.00 84.19 193 GLU A C 1
ATOM 1484 O O . GLU A 1 193 ? -6.420 -7.083 10.114 1.00 84.19 193 GLU A O 1
ATOM 1489 N N . ASP A 1 194 ? -8.500 -7.869 10.320 1.00 87.50 194 ASP A N 1
ATOM 1490 C CA . ASP A 1 194 ? -8.430 -8.711 9.116 1.00 87.50 194 ASP A CA 1
ATOM 1491 C C . ASP A 1 194 ? -8.170 -7.878 7.843 1.00 87.50 194 ASP A C 1
ATOM 1493 O O . ASP A 1 194 ? -7.359 -8.262 6.992 1.00 87.50 194 ASP A O 1
ATOM 1497 N N . LEU A 1 195 ? -8.815 -6.712 7.713 1.00 87.12 195 LEU A N 1
ATOM 1498 C CA . LEU A 1 195 ? -8.543 -5.760 6.627 1.00 87.12 195 LEU A CA 1
ATOM 1499 C C . LEU A 1 195 ? -7.120 -5.195 6.712 1.00 87.12 195 LEU A C 1
ATOM 1501 O O . LEU A 1 195 ? -6.441 -5.047 5.693 1.00 87.12 195 LEU A O 1
ATOM 1505 N N . HIS A 1 196 ? -6.636 -4.916 7.921 1.00 83.19 196 HIS A N 1
ATOM 1506 C CA . HIS A 1 196 ? -5.276 -4.434 8.148 1.00 83.19 196 HIS A CA 1
ATOM 1507 C C . HIS A 1 196 ? -4.213 -5.473 7.762 1.00 83.19 196 HIS A C 1
ATOM 1509 O O . HIS A 1 196 ? -3.217 -5.127 7.125 1.00 83.19 196 HIS A O 1
ATOM 1515 N N . GLN A 1 197 ? -4.446 -6.758 8.037 1.00 81.25 197 GLN A N 1
ATOM 1516 C CA . GLN A 1 197 ? -3.563 -7.844 7.596 1.00 81.25 197 GLN A CA 1
ATOM 1517 C C . GLN A 1 197 ? -3.521 -7.983 6.066 1.00 81.25 197 GLN A C 1
ATOM 1519 O O . GLN A 1 197 ? -2.451 -8.178 5.483 1.00 81.25 197 GLN A O 1
ATOM 1524 N N . GLN A 1 198 ? -4.655 -7.813 5.383 1.00 86.00 198 GLN A N 1
ATOM 1525 C CA . GLN A 1 198 ? -4.678 -7.762 3.916 1.00 86.00 198 GLN A CA 1
ATOM 1526 C C . GLN A 1 198 ? -3.878 -6.562 3.386 1.00 86.00 198 GLN A C 1
ATOM 1528 O O . GLN A 1 198 ? -3.079 -6.695 2.455 1.00 86.00 198 GLN A O 1
ATOM 1533 N N . ARG A 1 199 ? -4.022 -5.401 4.032 1.00 83.88 199 ARG A N 1
ATOM 1534 C CA . ARG A 1 199 ? -3.274 -4.181 3.707 1.00 83.88 199 ARG A CA 1
ATOM 1535 C C . ARG A 1 199 ? -1.764 -4.352 3.887 1.00 83.88 199 ARG A C 1
ATOM 1537 O O . ARG A 1 199 ? -0.992 -3.917 3.034 1.00 83.88 199 ARG A O 1
ATOM 1544 N N . LEU A 1 200 ? -1.333 -5.026 4.955 1.00 80.38 200 LEU A N 1
ATOM 1545 C CA . LEU A 1 200 ? 0.067 -5.397 5.195 1.00 80.38 200 LEU A CA 1
ATOM 1546 C C . LEU A 1 200 ? 0.655 -6.168 4.008 1.00 80.38 200 LEU A C 1
ATOM 1548 O O . LEU A 1 200 ? 1.749 -5.844 3.536 1.00 80.38 200 LEU A O 1
ATOM 1552 N N . GLN A 1 201 ? -0.083 -7.152 3.491 1.00 83.44 201 GLN A N 1
ATOM 1553 C CA . GLN A 1 201 ? 0.352 -7.9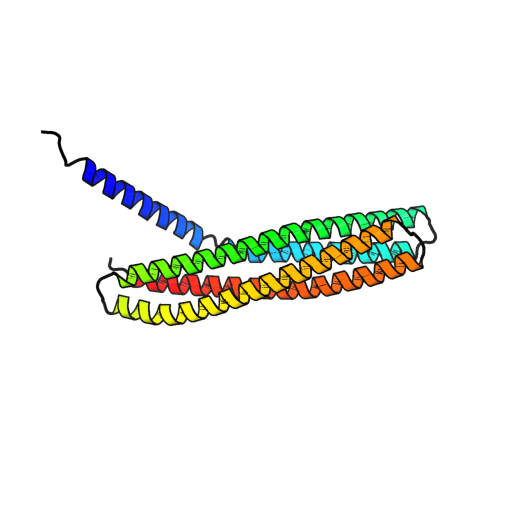19 2.329 1.00 83.44 201 GLN A CA 1
ATOM 1554 C C . GLN A 1 201 ? 0.450 -7.044 1.072 1.00 83.44 201 GLN A C 1
ATOM 1556 O O . GLN A 1 201 ? 1.465 -7.085 0.376 1.00 83.44 201 GLN A O 1
ATOM 1561 N N . ILE A 1 202 ? -0.549 -6.199 0.811 1.00 83.69 202 ILE A N 1
ATOM 1562 C CA . ILE A 1 202 ? -0.535 -5.281 -0.337 1.00 83.69 202 ILE A CA 1
ATOM 1563 C C . ILE A 1 202 ? 0.654 -4.317 -0.258 1.00 83.69 202 ILE A C 1
ATOM 1565 O O . ILE A 1 202 ? 1.355 -4.119 -1.250 1.00 83.69 202 ILE A O 1
ATOM 1569 N N . ASN A 1 203 ? 0.941 -3.751 0.914 1.00 78.31 203 ASN A N 1
ATOM 1570 C CA . ASN A 1 203 ? 2.081 -2.853 1.095 1.00 78.31 203 ASN A CA 1
ATOM 1571 C C . ASN A 1 203 ? 3.428 -3.560 0.868 1.00 78.31 203 ASN A C 1
ATOM 1573 O O . ASN A 1 203 ? 4.345 -2.972 0.282 1.00 78.31 203 ASN A O 1
ATOM 1577 N N . ASN A 1 204 ? 3.550 -4.834 1.252 1.00 79.38 204 ASN A N 1
ATOM 1578 C CA . ASN A 1 204 ? 4.722 -5.654 0.930 1.00 79.38 204 ASN A CA 1
ATOM 1579 C C . ASN A 1 204 ? 4.857 -5.920 -0.580 1.00 79.38 204 ASN A C 1
ATOM 1581 O O . ASN A 1 204 ? 5.966 -5.843 -1.125 1.00 79.38 204 ASN A O 1
ATOM 1585 N N . ASP A 1 205 ? 3.745 -6.167 -1.274 1.00 82.25 205 ASP A N 1
ATOM 1586 C CA . ASP A 1 205 ? 3.723 -6.327 -2.730 1.00 82.25 205 ASP A CA 1
ATOM 1587 C C . ASP A 1 205 ? 4.147 -5.024 -3.429 1.00 82.25 205 ASP A C 1
ATOM 1589 O O . ASP A 1 205 ? 5.035 -5.036 -4.286 1.00 82.25 205 ASP A O 1
ATOM 1593 N N . ILE A 1 206 ? 3.583 -3.880 -3.020 1.00 80.62 206 ILE A N 1
ATOM 1594 C CA . ILE A 1 206 ? 3.943 -2.544 -3.526 1.00 80.62 206 ILE A CA 1
ATOM 1595 C C . ILE A 1 206 ? 5.439 -2.293 -3.334 1.00 80.62 206 ILE A C 1
ATOM 1597 O O . ILE A 1 206 ? 6.129 -1.890 -4.272 1.00 80.62 206 ILE A O 1
ATOM 1601 N N . LYS A 1 207 ? 5.976 -2.582 -2.146 1.00 77.88 207 LYS A N 1
ATOM 1602 C CA . LYS A 1 207 ? 7.408 -2.460 -1.854 1.00 77.88 207 LYS A CA 1
ATOM 1603 C C . LYS A 1 207 ? 8.271 -3.319 -2.776 1.00 77.88 207 LYS A C 1
ATOM 1605 O O . LYS A 1 207 ? 9.297 -2.848 -3.280 1.00 77.88 207 LYS A O 1
ATOM 1610 N N . THR A 1 208 ? 7.868 -4.564 -3.006 1.00 81.44 208 THR A N 1
ATOM 1611 C CA . THR A 1 208 ? 8.579 -5.483 -3.901 1.00 81.44 208 THR A CA 1
ATOM 1612 C C . THR A 1 208 ? 8.585 -4.946 -5.331 1.00 81.44 208 THR A C 1
ATOM 1614 O O . THR A 1 208 ? 9.643 -4.865 -5.956 1.00 81.44 208 THR A O 1
ATOM 1617 N N . LEU A 1 209 ? 7.434 -4.484 -5.821 1.00 82.06 209 LEU A N 1
ATOM 1618 C CA . LEU A 1 209 ? 7.293 -3.905 -7.157 1.00 82.06 209 LEU A CA 1
ATOM 1619 C C . LEU A 1 209 ? 8.133 -2.633 -7.322 1.00 82.06 209 LEU A C 1
ATOM 1621 O O . LEU A 1 209 ? 8.853 -2.496 -8.308 1.00 82.06 209 LEU A O 1
ATOM 1625 N N . VAL A 1 210 ? 8.112 -1.731 -6.337 1.00 79.81 210 VAL A N 1
ATOM 1626 C CA . VAL A 1 210 ? 8.946 -0.517 -6.330 1.00 79.81 210 VAL A CA 1
ATOM 1627 C C . VAL A 1 210 ? 10.435 -0.869 -6.370 1.00 79.81 210 VAL A C 1
ATOM 1629 O O . VAL A 1 210 ? 11.206 -0.220 -7.081 1.00 79.81 210 VAL A O 1
ATOM 1632 N N . THR A 1 211 ? 10.851 -1.919 -5.658 1.00 80.00 211 THR A N 1
ATOM 1633 C CA . THR A 1 211 ? 12.242 -2.397 -5.667 1.00 80.00 211 THR A CA 1
ATOM 1634 C C . THR A 1 211 ? 12.636 -2.931 -7.045 1.00 80.00 211 THR A C 1
ATOM 1636 O O . THR A 1 211 ? 13.691 -2.562 -7.560 1.00 80.00 211 THR A O 1
ATOM 1639 N N . GLN A 1 212 ? 11.772 -3.731 -7.676 1.00 82.44 212 GLN A N 1
ATOM 1640 C CA . GLN A 1 212 ? 11.990 -4.251 -9.030 1.00 82.44 212 GLN A CA 1
ATOM 1641 C C . GLN A 1 212 ? 12.070 -3.125 -10.069 1.00 82.44 212 GLN A C 1
ATOM 1643 O O . GLN A 1 212 ? 13.002 -3.099 -10.869 1.00 82.44 212 GLN A O 1
ATOM 1648 N N . ILE A 1 213 ? 11.155 -2.150 -10.010 1.00 81.75 213 ILE A N 1
ATOM 1649 C CA . ILE A 1 213 ? 11.170 -0.964 -10.882 1.00 81.75 213 ILE A CA 1
ATOM 1650 C C . ILE A 1 213 ? 12.467 -0.176 -10.695 1.00 81.75 213 ILE A C 1
ATOM 1652 O O . ILE A 1 213 ? 13.086 0.227 -11.674 1.00 81.75 213 ILE A O 1
ATOM 1656 N N . THR A 1 214 ? 12.911 0.012 -9.450 1.00 78.69 214 THR A N 1
ATOM 1657 C CA . THR A 1 214 ? 14.153 0.742 -9.152 1.00 78.69 214 THR A CA 1
ATOM 1658 C C . THR A 1 214 ? 15.390 -0.004 -9.663 1.00 78.69 214 THR A C 1
ATOM 1660 O O . THR A 1 214 ? 16.328 0.629 -10.144 1.00 78.69 214 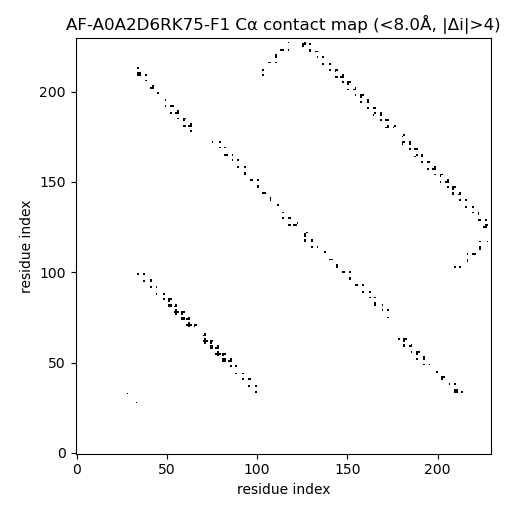THR A O 1
ATOM 1663 N N . SER A 1 215 ? 15.420 -1.339 -9.573 1.00 82.88 215 SER A N 1
ATOM 1664 C CA . SER A 1 215 ? 16.520 -2.145 -10.126 1.00 82.88 215 SER A CA 1
ATOM 1665 C C . SER A 1 215 ? 16.578 -2.013 -11.644 1.00 82.88 215 SER A C 1
ATOM 1667 O O . SER A 1 215 ? 17.607 -1.628 -12.196 1.00 82.88 215 SER A O 1
ATOM 1669 N N . LEU A 1 216 ? 15.440 -2.222 -12.306 1.00 84.06 216 LEU A N 1
ATOM 1670 C CA . LEU A 1 216 ? 15.348 -2.157 -13.759 1.00 84.06 216 LEU A CA 1
ATOM 1671 C C . LEU A 1 216 ? 15.633 -0.743 -14.285 1.00 84.06 216 LEU A C 1
ATOM 1673 O O . LEU A 1 216 ? 16.319 -0.579 -15.287 1.00 84.06 216 LEU A O 1
ATOM 1677 N N . GLN A 1 217 ? 15.204 0.297 -13.562 1.00 84.56 217 GLN A N 1
ATOM 1678 C CA . GLN A 1 217 ? 15.586 1.682 -13.843 1.00 84.56 217 GLN A CA 1
ATOM 1679 C C . GLN A 1 217 ? 17.111 1.846 -13.880 1.00 84.56 217 GLN A C 1
ATOM 1681 O O . GLN A 1 217 ? 17.628 2.492 -14.794 1.00 84.56 217 GLN A O 1
ATOM 1686 N N . LYS A 1 218 ? 17.836 1.313 -12.887 1.00 83.19 218 LYS A N 1
ATOM 1687 C CA . LYS A 1 218 ? 19.302 1.422 -12.829 1.00 83.19 218 LYS A CA 1
ATOM 1688 C C . LYS A 1 218 ? 19.954 0.711 -14.011 1.00 83.19 218 LYS A C 1
ATOM 1690 O O . LYS A 1 218 ? 20.865 1.268 -14.619 1.00 83.19 218 LYS A O 1
ATOM 1695 N N . GLU A 1 219 ? 19.461 -0.473 -14.362 1.00 84.75 219 GLU A N 1
ATOM 1696 C CA . GLU A 1 219 ? 19.957 -1.254 -15.501 1.00 84.75 219 GLU A CA 1
ATOM 1697 C C . GLU A 1 219 ? 19.730 -0.541 -16.839 1.00 84.75 219 GLU A C 1
ATOM 1699 O O . GLU A 1 219 ? 20.660 -0.440 -17.646 1.00 84.75 219 GLU A O 1
ATOM 1704 N N . ILE A 1 220 ? 18.533 0.016 -17.052 1.00 80.88 220 ILE A N 1
ATOM 1705 C CA . ILE A 1 220 ? 18.207 0.818 -18.238 1.00 80.88 220 ILE A CA 1
ATOM 1706 C C . ILE A 1 220 ? 19.110 2.053 -18.295 1.00 80.88 220 ILE A C 1
ATOM 1708 O O . ILE A 1 220 ? 19.730 2.310 -19.323 1.00 80.88 220 ILE A O 1
ATOM 1712 N N . THR A 1 221 ? 19.236 2.790 -17.186 1.00 82.62 221 THR A N 1
ATOM 1713 C CA . THR A 1 221 ? 20.065 4.007 -17.113 1.00 82.62 221 THR A CA 1
ATOM 1714 C C . THR A 1 221 ? 21.516 3.701 -17.473 1.00 82.62 221 THR A C 1
ATOM 1716 O O . THR A 1 221 ? 22.073 4.340 -18.357 1.00 82.62 221 THR A O 1
ATOM 1719 N N . SER A 1 222 ? 22.103 2.665 -16.866 1.00 84.44 222 SER A N 1
ATOM 1720 C CA . SER A 1 222 ? 23.476 2.252 -17.166 1.00 84.44 222 SER A CA 1
ATOM 1721 C C . SER A 1 222 ? 23.646 1.809 -18.619 1.00 84.44 222 SER A C 1
ATOM 1723 O O . SER A 1 222 ? 24.673 2.096 -19.227 1.00 84.44 222 SER A O 1
ATOM 1725 N N . THR A 1 223 ? 22.649 1.127 -19.187 1.00 82.12 223 THR A N 1
ATOM 1726 C CA . THR A 1 223 ? 22.674 0.705 -20.593 1.00 82.12 223 THR A CA 1
ATOM 1727 C C . THR A 1 223 ? 22.664 1.915 -21.533 1.00 82.12 223 THR A C 1
ATOM 1729 O O . THR A 1 223 ? 23.419 1.929 -22.500 1.00 82.12 223 THR A O 1
ATOM 1732 N N . ILE A 1 224 ? 21.853 2.936 -21.237 1.00 80.25 224 ILE A N 1
ATOM 1733 C CA . ILE A 1 224 ? 21.790 4.183 -22.015 1.00 80.25 224 ILE A CA 1
ATOM 1734 C C . ILE A 1 224 ? 23.101 4.962 -21.899 1.00 80.25 224 ILE A C 1
ATOM 1736 O O . ILE A 1 224 ? 23.646 5.393 -22.911 1.00 80.25 224 ILE A O 1
ATOM 1740 N N . ASP A 1 225 ? 23.612 5.144 -20.681 1.00 83.38 225 ASP A N 1
ATOM 1741 C CA . ASP A 1 225 ? 24.804 5.961 -20.439 1.00 83.38 225 ASP A CA 1
ATOM 1742 C C . ASP A 1 225 ? 26.057 5.356 -21.089 1.00 83.38 225 ASP A C 1
ATOM 1744 O O . ASP A 1 225 ? 26.866 6.093 -21.643 1.00 83.38 225 ASP A O 1
ATOM 1748 N N . ASN A 1 226 ? 26.174 4.023 -21.124 1.00 81.56 226 ASN A N 1
ATOM 1749 C CA . ASN A 1 226 ? 27.270 3.327 -21.808 1.00 81.56 226 ASN A CA 1
ATOM 1750 C C . ASN A 1 226 ? 27.199 3.410 -23.344 1.00 81.56 226 ASN A C 1
ATOM 1752 O O . ASN A 1 226 ? 28.180 3.095 -24.014 1.00 81.56 226 ASN A O 1
ATOM 1756 N N . ALA A 1 227 ? 26.043 3.770 -23.908 1.00 79.38 227 ALA A N 1
ATOM 1757 C CA . ALA A 1 227 ? 25.841 3.871 -25.353 1.00 79.38 227 ALA A CA 1
ATOM 1758 C C . ALA A 1 227 ? 25.970 5.302 -25.889 1.00 79.38 227 ALA A C 1
ATOM 1760 O O . ALA A 1 227 ? 25.991 5.492 -27.106 1.00 79.38 227 ALA A O 1
ATOM 1761 N N . LYS A 1 228 ? 26.048 6.308 -25.010 1.00 71.56 228 LYS A N 1
ATOM 1762 C CA . LYS A 1 228 ? 26.283 7.691 -25.427 1.00 71.56 228 LYS A CA 1
ATOM 1763 C C . LYS A 1 228 ? 27.730 7.848 -25.917 1.00 71.56 228 LYS A C 1
ATOM 1765 O O . LYS A 1 228 ? 28.641 7.402 -25.221 1.00 71.56 228 LYS A O 1
ATOM 1770 N N . PRO A 1 229 ? 27.957 8.476 -27.082 1.00 61.78 229 PRO A N 1
ATOM 1771 C CA . PRO A 1 229 ? 29.306 8.792 -27.533 1.00 61.78 229 PRO A CA 1
ATOM 1772 C C . PRO A 1 229 ? 29.962 9.785 -26.559 1.00 61.78 229 PRO A C 1
ATOM 1774 O O . PRO A 1 229 ? 29.313 10.736 -26.119 1.00 61.78 229 PRO A O 1
ATOM 1777 N N . THR A 1 230 ? 31.220 9.517 -26.197 1.00 58.44 230 THR A N 1
ATOM 1778 C CA . THR A 1 230 ? 32.097 10.411 -25.416 1.00 58.44 230 THR A CA 1
ATOM 1779 C C . THR A 1 230 ? 32.477 11.659 -26.186 1.00 58.44 230 THR A C 1
ATOM 1781 O O . THR A 1 230 ? 32.789 11.502 -27.388 1.00 58.44 230 THR A O 1
#

pLDDT: mean 75.07, std 17.31, range [30.97, 95.06]

Secondary structure (DSSP, 8-state):
---THHHHHHHHHHHHHHHHHHHHHHHHHHHS-HHHHHHHHHHHHHHHHHHHHHHHHHHHHHHHH---HHHHHHHHHHHHHHHHHHHHHHHHHHHHHHHHHHHHHHHHHHHHHHHHHHHTS---HHHHHHHHHHHHHHHHHHHHHHHHHHHHHHHHHHHHHHHHHHHHHHHHHHH--SHHHHHHHHHHHHHHHHHHHHHHHHHHHHHHHHHHHHHHHHHHHHHHHTTS--

Solvent-accessible surface area (backbone atoms only — not comparable to full-atom values): 12179 Å² total; per-residue (Å²): 135,83,79,73,73,64,62,65,55,52,56,53,49,52,52,50,50,52,50,50,49,50,50,51,51,48,49,55,45,70,76,50,48,64,66,60,53,44,54,52,52,56,56,53,51,54,55,50,38,52,55,32,50,59,49,20,50,49,23,39,52,54,26,54,74,42,90,47,68,67,61,20,52,54,21,46,53,52,20,47,56,29,54,53,49,40,49,56,50,53,54,53,50,50,54,52,51,52,53,49,53,52,52,54,52,51,51,55,54,51,54,54,49,54,52,56,55,54,70,73,46,82,83,44,72,52,37,53,49,34,52,61,55,43,53,59,49,48,58,50,46,52,51,46,50,51,51,40,51,51,43,49,50,55,45,52,53,48,48,53,51,44,48,50,52,51,52,54,44,53,53,48,65,77,73,41,90,48,64,66,51,37,50,52,43,46,54,52,45,51,54,43,50,55,51,48,54,54,43,52,51,42,54,52,49,44,39,50,42,53,49,52,50,53,51,51,49,52,53,46,50,53,41,52,61,74,34,55,86,131

Sequence (230 aa):
MVDLGGILGLGTFILFILFLGGIVWLYYWLKGSKLAGWARTGVSAVDTESKQLASAGKSLTEAKDSTDSDKKTSKLEQSKKRLTKVQSELDEDEQTTNLTVQKAGSIVKELKNKVTELDSLEQTDAVKFAKNKTTGDFQTLDRLMSKLKAKQGENSEIIKETKGKISTLLSNINTNTSKEAIQNAINAEKEIEDLHQQRLQINNDIKTL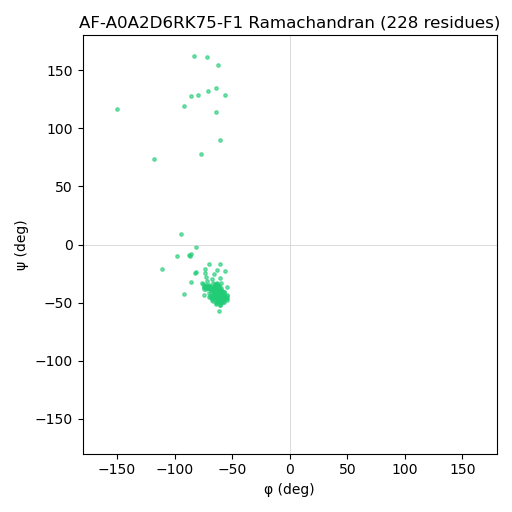VTQITSLQKEITSTIDNAKPT

Foldseek 3Di:
DDDPVPPVVVVVVVVVCVVVVVVVVVVCCLVDVVLLVLLVVLLVLLVLLLVLLVQLLVLLVQLLPDPDPVSNLVSLVSSLVSLVVSLVSLVVSLVSLVVSLVVLVVLLVVLVVLLVVLVVDDDDVLSVVLNVVVVVLSVVSVVLSVVLVVLSVVLVVLSVVLSVLSVVLSVLSVPDSDSVSSVVSSVSSVVSSVSSVVNSVSSVSNSVSSVVSSVSSVVSVVSSVRSDDD

Mean predicted aligned error: 11.23 Å